Protein AF-A0A6G1KXW3-F1 (afdb_monomer)

pLDDT: mean 82.47, std 16.21, range [43.0, 98.62]

Solvent-accessible surface area (backbone atoms only — not comparable to full-atom values): 10193 Å² total; per-residue (Å²): 137,78,54,62,52,77,65,43,42,52,53,18,53,51,25,38,49,50,14,20,51,32,33,32,47,47,49,51,28,59,48,18,79,79,38,80,90,31,52,83,41,41,79,49,54,89,47,44,59,58,38,23,41,50,17,48,52,22,26,53,52,12,49,64,42,29,52,64,29,53,55,47,46,49,55,53,46,49,54,33,57,75,64,70,25,67,71,51,73,72,30,44,78,70,75,41,74,92,50,61,46,64,62,58,20,56,50,47,52,51,37,48,51,53,26,51,50,38,51,50,52,48,51,52,53,37,52,48,45,48,70,76,12,79,86,41,84,62,33,54,76,51,73,68,46,23,52,51,23,50,63,40,40,63,42,48,54,51,23,52,51,36,50,46,42,36,37,74,74,60,40,49,70,52,52,64,52,53,54,53,51,50,51,51,51,52,52,52,52,53,54,53,67,74,73,111

Nearest PDB structures (foldseek):
  7x8v-assembly5_E  TM=4.168E-01  e=7.105E-01  Oryza sativa Japonica Group

Radius of gyration: 21.89 Å; Cα contacts (8 Å, |Δi|>4): 208; chains: 1; bounding box: 51×33×80 Å

Foldseek 3Di:
DAQVLVVLLCLLLVLLLLLLVLLLLLVLCVCVVVDVVRVVSVVCVVVSLVSLLSSLVSLVRSLVSVVVNLVSLVVLLVVCVVVLHDDQVCDCPPADPPDHSNVLGVLLNVLSVLLSVLSVLSSVLSVVLNVVQVPPVSSRGDPVSSVSSNVSNVSSVSSVVSVCCNCPVRVRSVVVVVVVVVVVVVVVVVVVVVVD

Secondary structure (DSSP, 8-state):
---HHHHHTHHHHHHHHHHHHHHHHHHHHHHHTT-GGGGGGGGGGGGHHHHHHHHHHHHHHHHHHHHHHHHHHHHHHHHHHHTTSS-SHHHHTTT-TTS-HHHHHHHHHHHHHHHHHHHHHHHHHHHHHHHHHTTSGGGPPPHHHHHHHHHHHHHHHHHHHHHHIIIIIT-TTTHHHHHHHHHHHHHHHHHHHT--

InterPro domains:
  IPR019251 Domain of unknown function DUF2231, transmembrane [PF09990] (2-175)

Organism: NCBI:txid161662

Sequence (196 aa):
SHPVHPAIVHYPVAFLSTAYSLDALYGLTAASQTSSLHKPLARLTPFLPQVAQFAFASHVIGIISGVPAMTSGTAEFWELYKKGGINRVDKEAVTNPGKSGKEVVDRSITYGALHGVLNTVAFAVSSYAIYARYRIPGFVPGRASILLSGLTLPGVALSAALGGELVYGKGVGVQRMGYGLDEKKAGIEEAKGKAS

Mean predicted aligned error: 8.85 Å

Structure (mmCIF, N/CA/C/O backbone):
data_AF-A0A6G1KXW3-F1
#
_entry.id   AF-A0A6G1KXW3-F1
#
loop_
_atom_site.group_PDB
_atom_site.id
_atom_site.type_symbol
_atom_site.label_atom_id
_atom_site.label_alt_id
_atom_site.label_comp_id
_atom_site.label_asym_id
_atom_site.label_entity_id
_atom_site.label_seq_id
_atom_site.pdbx_PDB_ins_code
_atom_site.Cartn_x
_atom_site.Cartn_y
_atom_site.Cartn_z
_atom_site.occupancy
_atom_site.B_iso_or_equiv
_atom_site.auth_seq_id
_atom_site.auth_comp_id
_atom_site.auth_asym_id
_atom_site.auth_atom_id
_atom_site.pdbx_PDB_model_num
ATOM 1 N N . SER A 1 1 ? 3.990 17.202 -22.049 1.00 43.44 1 SER A N 1
ATOM 2 C CA . SER A 1 1 ? 3.024 16.347 -21.328 1.00 43.44 1 SER A CA 1
ATOM 3 C C . SER A 1 1 ? 3.749 15.752 -20.136 1.00 43.44 1 SER A C 1
ATOM 5 O O . SER A 1 1 ? 4.941 15.515 -20.258 1.00 43.44 1 SER A O 1
ATOM 7 N N . HIS A 1 2 ? 3.095 15.607 -18.982 1.00 43.00 2 HIS A N 1
ATOM 8 C CA . HIS A 1 2 ? 3.665 14.932 -17.807 1.00 43.00 2 HIS A CA 1
ATOM 9 C C . HIS A 1 2 ? 3.231 13.462 -17.811 1.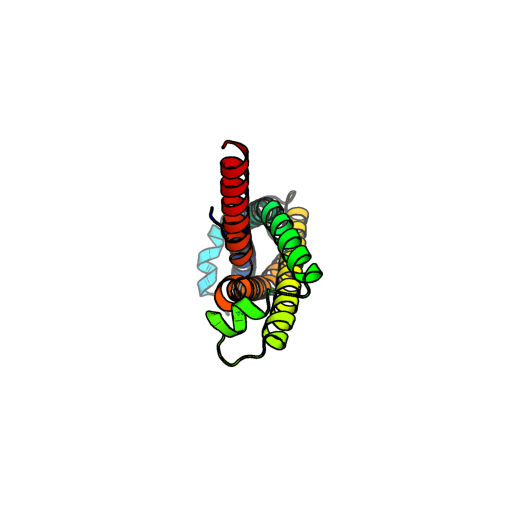00 43.00 2 HIS A C 1
ATOM 11 O O . HIS A 1 2 ? 2.144 13.169 -18.321 1.00 43.00 2 HIS A O 1
ATOM 17 N N . PRO A 1 3 ? 4.049 12.532 -17.291 1.00 50.31 3 PRO A N 1
ATOM 18 C CA . PRO A 1 3 ? 3.721 11.123 -17.357 1.00 50.31 3 PRO A CA 1
ATOM 19 C C . PRO A 1 3 ? 2.577 10.887 -16.372 1.00 50.31 3 PRO A C 1
ATOM 21 O O . PRO A 1 3 ? 2.664 11.225 -15.190 1.00 50.31 3 PRO A O 1
ATOM 24 N N . VAL A 1 4 ? 1.461 10.374 -16.886 1.00 57.75 4 VAL A N 1
ATOM 25 C CA . VAL A 1 4 ? 0.230 10.223 -16.100 1.00 57.75 4 VAL A CA 1
ATOM 26 C C . VAL A 1 4 ? 0.450 9.199 -14.988 1.00 57.75 4 VAL A C 1
ATOM 28 O O . VAL A 1 4 ? 0.008 9.420 -13.866 1.00 57.75 4 VAL A O 1
ATOM 31 N N . HIS A 1 5 ? 1.209 8.132 -15.264 1.00 61.41 5 HIS A N 1
ATOM 32 C CA . HIS A 1 5 ? 1.450 7.047 -14.318 1.00 61.41 5 HIS A CA 1
ATOM 33 C C . HIS A 1 5 ? 2.202 7.505 -13.044 1.00 61.41 5 HIS A C 1
ATOM 35 O O . HIS A 1 5 ? 1.634 7.355 -11.964 1.00 61.41 5 HIS A O 1
ATOM 41 N N . PRO A 1 6 ? 3.367 8.189 -13.097 1.00 59.56 6 PRO A N 1
ATOM 42 C CA . PRO A 1 6 ? 4.009 8.736 -11.898 1.00 59.56 6 PRO A CA 1
ATOM 43 C C . PRO A 1 6 ? 3.146 9.744 -11.130 1.00 59.56 6 PRO A C 1
ATOM 45 O O . PRO A 1 6 ? 3.245 9.819 -9.912 1.00 59.56 6 PRO A O 1
ATOM 48 N N . ALA A 1 7 ? 2.272 10.505 -11.792 1.00 61.94 7 ALA A N 1
ATOM 49 C CA . ALA A 1 7 ? 1.397 11.448 -11.096 1.00 61.94 7 ALA A CA 1
ATOM 50 C C . ALA A 1 7 ? 0.277 10.733 -10.314 1.00 61.94 7 ALA A C 1
ATOM 52 O O . ALA A 1 7 ? -0.008 11.099 -9.175 1.00 61.94 7 ALA A O 1
ATOM 53 N N . ILE A 1 8 ? -0.325 9.684 -10.886 1.00 69.94 8 ILE A N 1
ATOM 54 C CA . ILE A 1 8 ? -1.488 9.011 -10.285 1.00 69.94 8 ILE A CA 1
ATOM 55 C C . ILE A 1 8 ? -1.125 7.926 -9.262 1.00 69.94 8 ILE A C 1
ATOM 57 O O . ILE A 1 8 ? -1.977 7.573 -8.453 1.00 69.94 8 ILE A O 1
ATOM 61 N N . VAL A 1 9 ? 0.115 7.414 -9.248 1.00 75.50 9 VAL A N 1
ATOM 62 C CA . VAL A 1 9 ? 0.550 6.361 -8.299 1.00 75.50 9 VAL A CA 1
ATOM 63 C C . VAL A 1 9 ? 0.698 6.846 -6.856 1.00 75.50 9 VAL A C 1
ATOM 65 O O . VAL A 1 9 ? 0.652 6.034 -5.933 1.00 75.50 9 VAL A O 1
ATOM 68 N N . HIS A 1 10 ? 0.826 8.157 -6.634 1.00 84.94 10 HIS A N 1
ATOM 69 C CA . HIS A 1 10 ? 0.971 8.711 -5.287 1.00 84.94 10 HIS A CA 1
ATOM 70 C C . HIS A 1 10 ? -0.303 8.547 -4.457 1.00 84.94 10 HIS A C 1
ATOM 72 O O . HIS A 1 10 ? -0.210 8.278 -3.262 1.00 84.94 10 HIS A O 1
ATOM 78 N N . TYR A 1 11 ? -1.484 8.658 -5.077 1.00 88.62 11 TYR A N 1
ATOM 79 C CA . TYR A 1 11 ? -2.758 8.518 -4.367 1.00 88.62 11 TYR A CA 1
ATOM 80 C C . TYR A 1 11 ? -2.937 7.117 -3.759 1.00 88.62 11 TYR A C 1
ATOM 82 O O . TYR A 1 11 ? -3.083 7.043 -2.537 1.00 88.62 11 TYR A O 1
ATOM 90 N N . PRO A 1 12 ? -2.851 6.005 -4.523 1.00 92.69 12 PRO A N 1
ATOM 91 C CA . PRO A 1 12 ? -2.954 4.672 -3.944 1.00 92.69 12 PRO A CA 1
ATOM 92 C C . PRO A 1 12 ? -1.904 4.439 -2.863 1.00 92.69 12 PRO A C 1
ATOM 94 O O . PRO A 1 12 ? -2.249 3.984 -1.780 1.00 92.69 12 PRO A O 1
ATOM 97 N N . VAL A 1 13 ? -0.636 4.788 -3.112 1.00 93.56 13 VAL A N 1
ATOM 98 C CA . VAL A 1 13 ? 0.439 4.566 -2.133 1.00 93.56 13 VAL A CA 1
ATOM 99 C C . VAL A 1 13 ? 0.173 5.337 -0.842 1.00 93.56 13 VAL A C 1
ATOM 101 O O . VAL A 1 13 ? 0.293 4.753 0.233 1.00 93.56 13 VAL A O 1
ATOM 104 N N . ALA A 1 14 ? -0.229 6.607 -0.924 1.00 95.12 14 ALA A N 1
ATOM 105 C CA . ALA A 1 14 ? -0.539 7.417 0.248 1.00 95.12 14 ALA A CA 1
ATOM 106 C C . ALA A 1 14 ? -1.710 6.820 1.037 1.00 95.12 14 ALA A C 1
ATOM 108 O O . ALA A 1 14 ? -1.561 6.506 2.216 1.00 95.12 14 ALA A O 1
ATOM 109 N N . PHE A 1 15 ? -2.849 6.586 0.381 1.00 97.62 15 PHE A N 1
ATOM 110 C CA . PHE A 1 15 ? -4.044 6.082 1.054 1.00 97.62 15 PHE A CA 1
ATOM 111 C C . PHE A 1 15 ? -3.860 4.667 1.606 1.00 97.62 15 PHE A C 1
ATOM 113 O O . PHE A 1 15 ? -4.260 4.406 2.737 1.00 97.62 15 PHE A O 1
ATOM 120 N N . LEU A 1 16 ? -3.208 3.765 0.871 1.00 97.56 16 LEU A N 1
ATOM 121 C CA . LEU A 1 16 ? -2.936 2.411 1.353 1.00 97.56 16 LEU A CA 1
ATOM 122 C C . LEU A 1 16 ? -1.938 2.414 2.516 1.00 97.56 16 LEU A C 1
ATOM 124 O O . LEU A 1 16 ? -2.179 1.745 3.518 1.00 97.56 16 LEU A O 1
ATOM 128 N N . SER A 1 17 ? -0.873 3.219 2.447 1.00 97.69 17 SER A N 1
ATOM 129 C CA . SER A 1 17 ? 0.075 3.363 3.563 1.00 97.69 17 SER A CA 1
ATOM 130 C C . SER A 1 17 ? -0.609 3.911 4.814 1.00 97.69 17 SER A C 1
ATOM 132 O O . SER A 1 17 ? -0.396 3.389 5.910 1.00 97.69 17 SER A O 1
ATOM 134 N N . THR A 1 18 ? -1.467 4.927 4.662 1.00 98.19 18 THR A N 1
ATOM 135 C CA . THR A 1 18 ? -2.281 5.460 5.759 1.00 98.19 18 THR A CA 1
ATOM 136 C C . THR A 1 18 ? -3.196 4.384 6.331 1.00 98.19 18 THR A C 1
ATOM 138 O O . THR A 1 18 ? -3.209 4.193 7.544 1.00 98.19 18 THR A O 1
ATOM 141 N N . ALA A 1 19 ? -3.907 3.639 5.483 1.00 98.44 19 ALA A N 1
ATOM 142 C CA . ALA A 1 19 ? -4.824 2.592 5.921 1.00 98.44 19 ALA A CA 1
ATOM 143 C C . ALA A 1 19 ? -4.113 1.521 6.763 1.00 98.44 19 ALA A C 1
ATOM 145 O O . ALA A 1 19 ? -4.518 1.246 7.894 1.00 98.44 19 ALA A O 1
ATOM 146 N N . TYR A 1 20 ? -2.997 0.985 6.259 1.00 98.44 20 TYR A N 1
ATOM 147 C CA . TYR A 1 20 ? -2.225 -0.034 6.969 1.00 98.44 20 TYR A CA 1
ATOM 148 C C . TYR A 1 20 ? -1.596 0.487 8.262 1.00 98.44 20 TYR A C 1
ATOM 150 O O . TYR A 1 20 ? -1.572 -0.228 9.265 1.00 98.44 20 TYR A O 1
ATOM 158 N N . SER A 1 21 ? -1.125 1.737 8.265 1.00 98.00 21 SER A N 1
ATOM 159 C CA . SER A 1 21 ? -0.571 2.369 9.466 1.00 98.00 21 SER A CA 1
ATOM 160 C C . SER A 1 21 ? -1.636 2.547 10.545 1.00 98.00 21 SER A C 1
ATOM 162 O O . SER A 1 21 ? -1.376 2.272 11.713 1.00 98.00 21 SER A O 1
ATOM 164 N N . LEU A 1 22 ? -2.846 2.970 10.167 1.00 98.12 22 LEU A N 1
ATOM 165 C CA . LEU A 1 22 ? -3.956 3.149 11.101 1.00 98.12 22 LEU A CA 1
ATOM 166 C C . LEU A 1 22 ? -4.475 1.813 11.642 1.00 98.12 22 LEU A C 1
ATOM 168 O O . LEU A 1 22 ? -4.784 1.725 12.826 1.00 98.12 22 LEU A O 1
ATOM 172 N N . ASP A 1 23 ? -4.505 0.756 10.831 1.00 98.00 23 ASP A N 1
ATOM 173 C CA . ASP A 1 23 ? -4.824 -0.597 11.299 1.00 98.00 23 ASP A CA 1
ATOM 174 C C . ASP A 1 23 ? -3.795 -1.142 12.293 1.00 98.00 23 ASP A C 1
ATOM 176 O O . ASP A 1 23 ? -4.158 -1.712 13.326 1.00 98.00 23 ASP A O 1
ATOM 180 N N . ALA A 1 24 ? -2.506 -0.961 11.994 1.00 96.00 24 ALA A N 1
ATOM 181 C CA . ALA A 1 24 ? -1.433 -1.344 12.901 1.00 96.00 24 ALA A CA 1
ATOM 182 C C . ALA A 1 24 ? -1.520 -0.544 14.210 1.00 96.00 24 ALA A C 1
ATOM 184 O O . ALA A 1 24 ? -1.443 -1.125 15.294 1.00 96.00 24 ALA A O 1
ATOM 185 N N . LEU A 1 25 ? -1.763 0.769 14.121 1.00 95.25 25 LEU A N 1
ATOM 186 C CA . LEU A 1 25 ? -1.982 1.636 15.277 1.00 95.25 25 LEU A CA 1
ATOM 187 C C . LEU A 1 25 ? -3.190 1.180 16.100 1.00 95.25 25 LEU A C 1
ATOM 189 O O . LEU A 1 25 ? -3.078 1.067 17.318 1.00 95.25 25 LEU A O 1
ATOM 193 N N . TYR A 1 26 ? -4.311 0.854 15.450 1.00 96.00 26 TYR A N 1
ATOM 194 C CA . TYR A 1 26 ? -5.496 0.316 16.114 1.00 96.00 26 TYR A CA 1
ATOM 195 C C . TYR A 1 26 ? -5.145 -0.946 16.905 1.00 96.00 26 TYR A C 1
ATOM 197 O O . TYR A 1 26 ? -5.468 -1.044 18.087 1.00 96.00 26 TYR A O 1
ATOM 205 N N . GLY A 1 27 ? -4.449 -1.900 16.278 1.00 94.00 27 GLY A N 1
ATOM 206 C CA . GLY A 1 27 ? -4.038 -3.145 16.925 1.00 94.00 27 GLY A CA 1
ATOM 207 C C . GLY A 1 27 ? -3.114 -2.930 18.123 1.00 94.00 27 GLY A C 1
ATOM 208 O O . GLY A 1 27 ? -3.341 -3.514 19.183 1.00 94.00 27 GLY A O 1
ATOM 209 N N . LEU A 1 28 ? -2.111 -2.060 17.986 1.00 91.88 28 LEU A N 1
ATOM 210 C CA . LEU A 1 28 ? -1.169 -1.731 19.059 1.00 91.88 28 LEU A CA 1
ATOM 211 C C . LEU A 1 28 ? -1.855 -1.008 20.229 1.00 91.88 28 LEU A C 1
ATOM 213 O O . LEU A 1 28 ? -1.623 -1.346 21.391 1.00 91.88 28 LEU A O 1
ATOM 217 N N . THR A 1 29 ? -2.736 -0.047 19.943 1.00 91.44 29 THR A N 1
ATOM 218 C CA . THR A 1 29 ? -3.514 0.660 20.967 1.00 91.44 29 THR A CA 1
ATOM 219 C C . THR A 1 29 ? -4.521 -0.271 21.643 1.00 91.44 29 THR A C 1
ATOM 221 O O . THR A 1 29 ? -4.632 -0.244 22.867 1.00 91.44 29 THR A O 1
ATOM 224 N N . ALA A 1 30 ? -5.203 -1.149 20.907 1.00 88.12 30 ALA A N 1
ATOM 225 C CA . ALA A 1 30 ? -6.099 -2.141 21.501 1.00 88.12 30 ALA A CA 1
ATOM 226 C C . ALA A 1 30 ? -5.334 -3.120 22.411 1.00 88.12 30 ALA A C 1
ATOM 228 O O . ALA A 1 30 ? -5.764 -3.392 23.530 1.00 88.12 30 ALA A O 1
ATOM 229 N N . ALA A 1 31 ? -4.152 -3.583 21.990 1.00 84.88 31 ALA A N 1
ATOM 230 C CA . ALA A 1 31 ? -3.295 -4.439 22.809 1.00 84.88 31 ALA A CA 1
ATOM 231 C C . ALA A 1 31 ? -2.780 -3.728 24.075 1.00 84.88 31 ALA A C 1
ATOM 233 O O . ALA A 1 31 ? -2.615 -4.374 25.113 1.00 84.88 31 ALA A O 1
ATOM 234 N N . SER A 1 32 ? -2.591 -2.402 24.033 1.00 79.69 32 SER A N 1
ATOM 235 C CA . SER A 1 32 ? -2.148 -1.601 25.188 1.00 79.69 32 SER A CA 1
ATOM 236 C C . SER A 1 32 ? -3.090 -1.635 26.390 1.00 79.69 32 SER A C 1
ATOM 238 O O . SER A 1 32 ? -2.656 -1.398 27.515 1.00 79.69 32 SER A O 1
ATOM 240 N N . GLN A 1 33 ? -4.360 -1.982 26.176 1.00 71.56 33 GLN A N 1
ATOM 241 C CA . GLN A 1 33 ? -5.330 -2.170 27.258 1.00 71.56 33 GLN A CA 1
ATOM 242 C C . GLN A 1 33 ? -5.064 -3.452 28.059 1.00 71.56 33 GLN A C 1
ATOM 244 O O . GLN A 1 33 ? -5.540 -3.592 29.180 1.00 71.56 33 GLN A O 1
ATOM 249 N N . THR A 1 34 ? -4.287 -4.376 27.488 1.00 72.94 34 THR A N 1
ATOM 250 C CA . THR A 1 34 ? -3.977 -5.687 28.071 1.00 72.94 34 THR 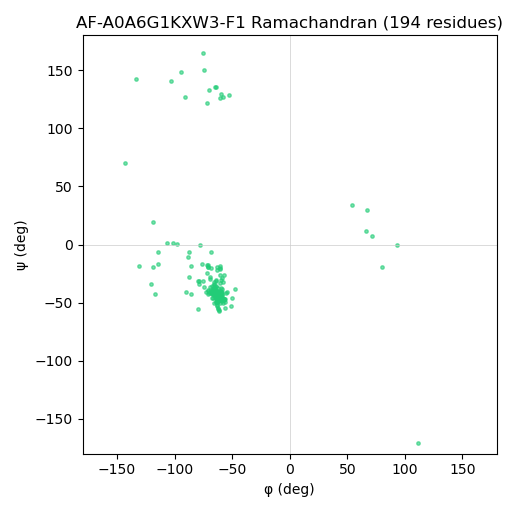A CA 1
ATOM 251 C C . THR A 1 34 ? -2.501 -5.867 28.431 1.00 72.94 34 THR A C 1
ATOM 253 O O . THR A 1 34 ? -2.184 -6.754 29.219 1.00 72.94 34 THR A O 1
ATOM 256 N N . SER A 1 35 ? -1.585 -5.039 27.904 1.00 71.06 35 SER A N 1
ATOM 257 C CA . SER A 1 35 ? -0.142 -5.160 28.157 1.00 71.06 35 SER A CA 1
ATOM 258 C C . SER A 1 35 ? 0.524 -3.823 28.512 1.00 71.06 35 SER A C 1
ATOM 260 O O . SER A 1 35 ? 0.220 -2.766 27.958 1.00 71.06 35 SER A O 1
ATOM 262 N N . SER A 1 36 ? 1.489 -3.863 29.438 1.00 66.75 36 SER A N 1
ATOM 263 C CA . SER A 1 36 ? 2.234 -2.683 29.906 1.00 66.75 36 SER A CA 1
ATOM 264 C C . SER A 1 36 ? 3.221 -2.115 28.876 1.00 66.75 36 SER A C 1
ATOM 266 O O . SER A 1 36 ? 3.620 -0.956 28.998 1.00 66.75 36 SER A O 1
ATOM 268 N N . LEU A 1 37 ? 3.576 -2.901 27.854 1.00 66.94 37 LEU A N 1
ATOM 269 C CA . LEU A 1 37 ? 4.522 -2.555 26.785 1.00 66.94 37 LEU A CA 1
ATOM 270 C C . LEU A 1 37 ? 4.066 -1.373 25.919 1.00 66.94 37 LEU A C 1
ATOM 272 O O . LEU A 1 37 ? 4.895 -0.701 25.313 1.00 66.94 37 LEU A O 1
ATOM 276 N N . HIS A 1 38 ? 2.765 -1.082 25.883 1.00 69.50 38 HIS A N 1
ATOM 277 C CA . HIS A 1 38 ? 2.194 -0.065 24.997 1.00 69.50 38 HIS A CA 1
ATOM 278 C C . HIS A 1 38 ? 1.496 1.078 25.752 1.00 69.50 38 HIS A C 1
ATOM 280 O O . HIS A 1 38 ? 0.713 1.817 25.161 1.00 69.50 38 HIS A O 1
ATOM 286 N N . LYS A 1 39 ? 1.795 1.278 27.045 1.00 73.50 39 LYS A N 1
ATOM 287 C CA . LYS A 1 39 ? 1.179 2.320 27.898 1.00 73.50 39 LYS A CA 1
ATOM 288 C C . LYS A 1 39 ? 1.110 3.731 27.284 1.00 73.50 39 LYS A C 1
ATOM 290 O O . LYS A 1 39 ? 0.085 4.383 27.485 1.00 73.50 39 LYS A O 1
ATOM 295 N N . PRO A 1 40 ? 2.111 4.231 26.528 1.00 81.25 40 PRO A N 1
ATOM 296 C CA . PRO A 1 40 ? 1.989 5.534 25.869 1.00 81.25 40 PRO A CA 1
ATOM 297 C C . PRO A 1 40 ? 0.824 5.604 24.869 1.00 81.25 40 PRO A C 1
ATOM 299 O O . PRO A 1 40 ? 0.176 6.643 24.754 1.00 81.25 40 PRO A O 1
ATOM 302 N N . LEU A 1 41 ? 0.518 4.490 24.196 1.00 84.31 41 LEU A N 1
ATOM 303 C CA . LEU A 1 41 ? -0.560 4.387 23.210 1.00 84.31 41 LEU A CA 1
ATOM 304 C C . LEU A 1 41 ? -1.948 4.302 23.849 1.00 84.31 41 LEU A C 1
ATOM 306 O O . LEU A 1 41 ? -2.930 4.591 23.170 1.00 84.31 41 LEU A O 1
ATOM 310 N N . ALA A 1 42 ? -2.053 3.989 25.145 1.00 82.69 42 ALA A N 1
ATOM 311 C CA . ALA A 1 42 ? -3.337 3.913 25.845 1.00 82.69 42 ALA A CA 1
ATOM 312 C C . ALA A 1 42 ? -4.113 5.242 25.797 1.00 82.69 42 ALA A C 1
ATOM 314 O O . ALA A 1 42 ? -5.344 5.235 25.757 1.00 82.69 42 ALA A O 1
ATOM 315 N N . ARG A 1 43 ? -3.401 6.378 25.704 1.00 87.25 43 ARG A N 1
ATOM 316 C CA . ARG A 1 43 ? -3.983 7.722 25.519 1.00 87.25 43 ARG A CA 1
ATOM 317 C C . ARG A 1 43 ? -4.786 7.861 24.223 1.00 87.25 43 ARG A C 1
ATOM 319 O O . ARG A 1 43 ? -5.620 8.752 24.126 1.00 87.25 43 ARG A O 1
ATOM 326 N N . LEU A 1 44 ? -4.546 6.988 23.245 1.00 89.56 44 LEU A N 1
ATOM 327 C CA . LEU A 1 44 ? -5.243 6.985 21.961 1.00 89.56 44 LEU A CA 1
ATOM 328 C C . LEU A 1 44 ? -6.539 6.163 21.981 1.00 89.56 44 LEU A C 1
ATOM 330 O O . LEU A 1 44 ? -7.295 6.213 21.017 1.00 89.56 44 LEU A O 1
ATOM 334 N N . THR A 1 45 ? -6.827 5.442 23.073 1.00 91.19 45 THR A N 1
ATOM 335 C CA . THR A 1 45 ? -8.032 4.604 23.214 1.00 91.19 45 THR A CA 1
ATOM 336 C C . THR A 1 45 ? -9.334 5.331 22.853 1.00 91.19 45 THR A C 1
ATOM 338 O O . THR A 1 45 ? -10.115 4.761 22.090 1.00 91.19 45 THR A O 1
ATOM 341 N N . PRO A 1 46 ? -9.585 6.578 23.311 1.00 93.44 46 PRO A N 1
ATOM 342 C CA . PRO A 1 46 ? -10.821 7.289 22.975 1.00 93.44 46 PRO A CA 1
ATOM 343 C C . PRO A 1 46 ? -10.987 7.570 21.475 1.00 93.44 46 PRO A C 1
ATOM 345 O O . PRO A 1 46 ? -12.102 7.809 21.024 1.00 93.44 46 PRO A O 1
ATOM 348 N N . PHE A 1 47 ? -9.891 7.530 20.711 1.00 95.50 47 PHE A N 1
ATOM 349 C CA . PHE A 1 47 ? -9.864 7.819 19.279 1.00 95.50 47 PHE A CA 1
ATOM 350 C C . PHE A 1 47 ? -9.904 6.559 18.401 1.00 95.50 47 PHE A C 1
ATOM 352 O O . PHE A 1 47 ? -9.887 6.668 17.175 1.00 95.50 47 PHE A O 1
ATOM 359 N N . LEU A 1 48 ? -9.959 5.355 18.992 1.00 94.69 48 LEU A N 1
ATOM 360 C CA . LEU A 1 48 ? -10.021 4.094 18.241 1.00 94.69 48 LEU A CA 1
ATOM 361 C C . LEU A 1 48 ? -11.170 4.036 17.217 1.00 94.69 48 LEU A C 1
ATOM 363 O O . LEU A 1 48 ? -10.916 3.567 16.105 1.00 94.69 48 LEU A O 1
ATOM 367 N N . PRO A 1 49 ? -12.396 4.522 17.512 1.00 96.06 49 PRO A N 1
ATOM 368 C CA . PRO A 1 49 ? -13.465 4.551 16.516 1.00 96.06 49 PRO A CA 1
ATOM 369 C C . PRO A 1 49 ? -13.099 5.383 15.280 1.00 96.06 49 PRO A C 1
ATOM 371 O O . PRO A 1 49 ? -13.302 4.935 14.154 1.00 96.06 49 PRO A O 1
ATOM 374 N N . GLN A 1 50 ? -12.506 6.563 15.473 1.00 97.56 50 GLN A N 1
ATOM 375 C CA . GLN A 1 50 ? -12.086 7.440 14.381 1.00 97.56 50 GLN A CA 1
ATOM 376 C C . GLN A 1 50 ? -10.924 6.818 13.605 1.00 97.56 50 GLN A C 1
ATOM 378 O O . GLN A 1 50 ? -10.938 6.835 12.379 1.00 97.56 50 GLN A O 1
ATOM 383 N N . VAL A 1 5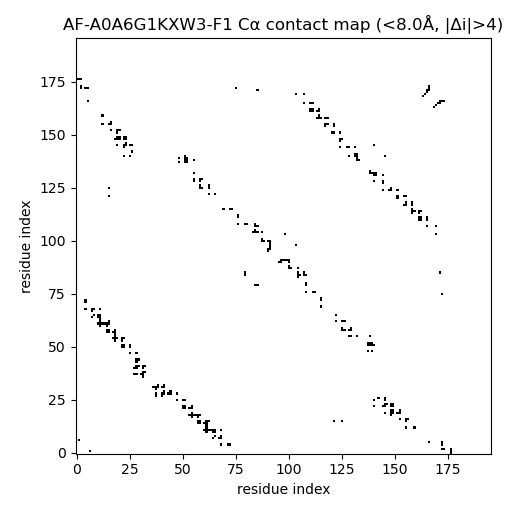1 ? -9.951 6.213 14.295 1.00 97.44 51 VAL A N 1
ATOM 384 C CA . VAL A 1 51 ? -8.841 5.485 13.658 1.00 97.44 51 VAL A CA 1
ATOM 385 C C . VAL A 1 51 ? -9.373 4.377 12.746 1.00 97.44 51 VAL A C 1
ATOM 387 O O . VAL A 1 51 ? -8.947 4.293 11.597 1.00 97.44 51 VAL A O 1
ATOM 390 N N . ALA A 1 52 ? -10.334 3.570 13.212 1.00 98.12 52 ALA A N 1
ATOM 391 C CA . ALA A 1 52 ? -10.938 2.502 12.412 1.00 98.12 52 ALA A CA 1
ATOM 392 C C . ALA A 1 52 ? -11.701 3.040 11.189 1.00 98.12 52 ALA A C 1
ATOM 394 O O . ALA A 1 52 ? -11.532 2.534 10.078 1.00 98.12 52 ALA A O 1
ATOM 395 N N . GLN A 1 53 ? -12.498 4.095 11.372 1.00 98.25 53 GLN A N 1
ATOM 396 C CA . GLN A 1 53 ? -13.248 4.736 10.290 1.00 98.25 53 GLN A CA 1
ATOM 397 C C . GLN A 1 53 ? -12.322 5.349 9.232 1.00 98.25 53 GLN A C 1
ATOM 399 O O . GLN A 1 53 ? -12.526 5.125 8.037 1.00 98.25 53 GLN A O 1
ATOM 404 N N . PHE A 1 54 ? -11.282 6.076 9.653 1.00 98.06 54 PHE A N 1
ATOM 405 C CA . PHE A 1 54 ? -10.290 6.640 8.739 1.00 98.06 54 PHE A CA 1
ATOM 406 C C . PHE A 1 54 ? -9.498 5.546 8.023 1.00 98.06 54 PHE A C 1
ATOM 408 O O . PHE A 1 54 ? -9.332 5.640 6.811 1.00 98.06 54 PHE A O 1
ATOM 415 N N . ALA A 1 55 ? -9.087 4.478 8.715 1.00 98.38 55 ALA A N 1
ATOM 416 C CA . ALA A 1 55 ? -8.417 3.340 8.085 1.00 98.38 55 ALA A CA 1
ATOM 417 C C . ALA A 1 55 ? -9.284 2.722 6.979 1.00 98.38 55 ALA A C 1
ATOM 419 O O . ALA A 1 55 ? -8.815 2.499 5.863 1.00 98.38 55 ALA A O 1
ATOM 420 N N . P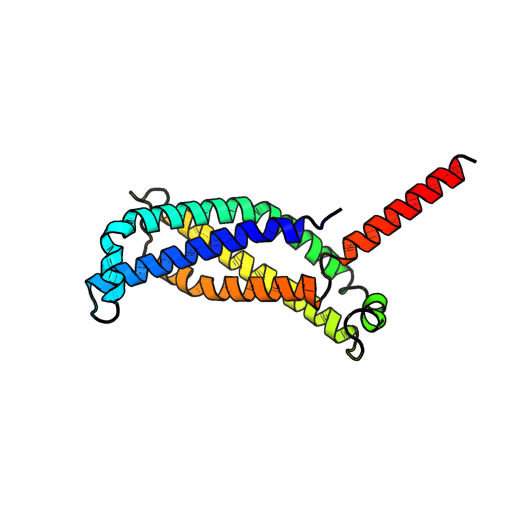HE A 1 56 ? -10.569 2.492 7.265 1.00 98.62 56 PHE A N 1
ATOM 421 C CA . PHE A 1 56 ? -11.518 1.952 6.295 1.00 98.62 56 PHE A CA 1
ATOM 422 C C . PHE A 1 56 ? -11.695 2.878 5.084 1.00 98.62 56 PHE A C 1
ATOM 424 O O . PHE A 1 56 ? -11.571 2.424 3.946 1.00 98.62 56 PHE A O 1
ATOM 431 N N . ALA A 1 57 ? -11.921 4.176 5.310 1.00 98.44 57 ALA A N 1
ATOM 432 C CA . ALA A 1 57 ? -12.037 5.154 4.230 1.00 98.44 57 ALA A CA 1
ATOM 433 C C . ALA A 1 57 ? -10.763 5.201 3.370 1.00 98.44 57 ALA A C 1
ATOM 435 O O . ALA A 1 57 ? -10.841 5.199 2.142 1.00 98.44 57 ALA A O 1
ATOM 436 N N . SER A 1 58 ? -9.587 5.163 3.998 1.00 98.50 58 SER A N 1
ATOM 437 C CA . SER A 1 58 ? -8.301 5.113 3.306 1.00 98.50 58 SER A CA 1
ATOM 438 C C . SER A 1 58 ? -8.126 3.835 2.480 1.00 98.50 58 SER A C 1
ATOM 440 O O . SER A 1 58 ? -7.665 3.929 1.345 1.00 98.50 58 SER A O 1
ATOM 442 N N . HIS A 1 59 ? -8.551 2.659 2.960 1.00 98.50 59 HIS A N 1
ATOM 443 C CA . HIS A 1 59 ? -8.559 1.451 2.123 1.00 98.50 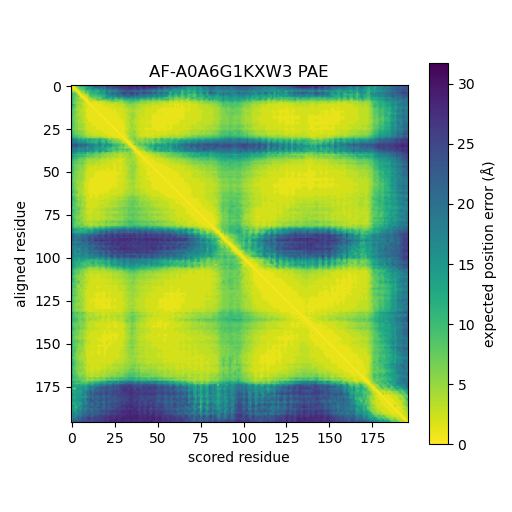59 HIS A CA 1
ATOM 444 C C . HIS A 1 59 ? -9.433 1.637 0.881 1.00 98.50 59 HIS A C 1
ATOM 446 O O . HIS A 1 59 ? -8.993 1.335 -0.226 1.00 98.50 59 HIS A O 1
ATOM 452 N N . VAL A 1 60 ? -10.653 2.156 1.048 1.00 98.31 60 VAL A N 1
ATOM 453 C CA . VAL A 1 60 ? -11.596 2.358 -0.062 1.00 98.31 60 VAL A CA 1
ATOM 454 C C . VAL A 1 60 ? -11.021 3.319 -1.102 1.00 98.31 60 VAL A C 1
ATOM 456 O O . VAL A 1 60 ? -10.975 2.988 -2.287 1.00 98.31 60 VAL A O 1
ATOM 459 N N . ILE A 1 61 ? -10.525 4.482 -0.675 1.00 97.62 61 ILE A N 1
ATOM 460 C CA . ILE A 1 61 ? -9.955 5.479 -1.590 1.00 97.62 61 ILE A CA 1
ATOM 461 C C . ILE A 1 61 ? -8.670 4.944 -2.238 1.00 97.62 61 ILE A C 1
ATOM 463 O O . ILE A 1 61 ? -8.447 5.157 -3.431 1.00 97.62 61 ILE A O 1
ATOM 467 N N . GLY A 1 62 ? -7.846 4.206 -1.492 1.00 97.38 62 GLY A N 1
ATOM 468 C CA . GLY A 1 62 ? -6.645 3.557 -2.014 1.00 97.38 62 GLY A CA 1
ATOM 469 C C . GLY A 1 62 ? -6.952 2.531 -3.106 1.00 97.38 62 GLY A C 1
ATOM 470 O O . GLY A 1 62 ? -6.282 2.519 -4.132 1.00 97.38 62 GLY A O 1
ATOM 471 N N . ILE A 1 63 ? -8.009 1.730 -2.944 1.00 97.25 63 ILE A N 1
ATOM 472 C CA . ILE A 1 63 ? -8.482 0.794 -3.974 1.00 97.25 63 ILE A CA 1
ATOM 473 C C . ILE A 1 63 ? -9.015 1.542 -5.198 1.00 97.25 63 ILE A C 1
ATOM 475 O O . ILE A 1 63 ? -8.587 1.257 -6.316 1.00 97.25 63 ILE A O 1
ATOM 479 N N . ILE A 1 64 ? -9.900 2.525 -5.002 1.00 96.25 64 ILE A N 1
ATOM 480 C CA . ILE A 1 64 ? -10.506 3.291 -6.103 1.00 96.25 64 ILE A CA 1
ATOM 481 C C . ILE A 1 64 ? -9.429 4.007 -6.926 1.00 96.25 64 ILE A C 1
ATOM 483 O O . ILE A 1 64 ? -9.421 3.911 -8.152 1.00 96.25 64 ILE A O 1
ATOM 487 N N . SER A 1 65 ? -8.491 4.685 -6.262 1.00 94.12 65 SER A N 1
ATOM 488 C CA . SER A 1 65 ? -7.364 5.350 -6.930 1.00 94.12 65 SER A CA 1
ATOM 489 C C . SER A 1 65 ? -6.330 4.361 -7.485 1.00 94.12 65 SER A C 1
ATOM 491 O O . SER A 1 65 ? -5.647 4.670 -8.460 1.00 94.12 65 SER A O 1
ATOM 493 N N . GLY A 1 66 ? -6.247 3.153 -6.918 1.00 93.69 66 GLY A N 1
ATOM 494 C CA . GLY A 1 66 ? -5.384 2.058 -7.359 1.00 93.69 66 GLY A CA 1
ATOM 495 C C . GLY A 1 66 ? -5.720 1.525 -8.747 1.00 93.69 66 GLY A C 1
ATOM 496 O O . GLY A 1 66 ? -4.809 1.219 -9.510 1.00 93.69 66 GLY A O 1
ATOM 497 N N . VAL A 1 67 ? -7.000 1.463 -9.119 1.00 92.31 67 VAL A N 1
ATOM 498 C CA . VAL A 1 67 ? -7.440 0.922 -10.420 1.00 92.31 67 VAL A CA 1
ATOM 499 C C . VAL A 1 67 ? -6.788 1.635 -11.624 1.00 92.31 67 VAL A C 1
ATOM 501 O O . VAL A 1 67 ? -6.150 0.960 -12.443 1.00 92.31 67 VAL A O 1
ATOM 504 N N . PRO A 1 68 ? -6.867 2.975 -11.772 1.00 90.06 68 PRO A N 1
ATOM 505 C CA . PRO A 1 68 ? -6.203 3.663 -12.882 1.00 90.06 68 PRO A CA 1
ATOM 506 C C . PRO A 1 68 ? -4.665 3.576 -12.809 1.00 90.06 68 PRO A C 1
ATOM 508 O O . PRO A 1 68 ? -3.992 3.496 -13.841 1.00 90.06 68 PRO A O 1
ATOM 511 N N . ALA A 1 69 ? -4.084 3.533 -11.606 1.00 89.44 69 ALA A N 1
ATOM 512 C CA . ALA A 1 69 ? -2.641 3.367 -11.432 1.00 89.44 69 ALA A CA 1
ATOM 513 C C . ALA A 1 69 ? -2.158 1.977 -11.890 1.00 89.44 69 ALA A C 1
ATOM 515 O O . ALA A 1 69 ? -1.194 1.875 -12.644 1.00 89.44 69 ALA A O 1
ATOM 516 N N . MET A 1 70 ? -2.855 0.906 -11.504 1.00 89.44 70 MET A N 1
ATOM 517 C CA . MET A 1 70 ? -2.503 -0.467 -11.879 1.00 89.44 70 MET A CA 1
ATOM 518 C C . MET A 1 70 ? -2.663 -0.714 -13.379 1.00 89.44 70 MET A C 1
ATOM 520 O O . MET A 1 70 ? -1.804 -1.349 -13.989 1.00 89.44 70 MET A O 1
ATOM 524 N N . THR A 1 71 ? -3.732 -0.198 -13.989 1.00 89.12 71 THR A N 1
ATOM 525 C CA . THR A 1 71 ? -3.972 -0.348 -15.436 1.00 89.12 71 THR A CA 1
ATOM 526 C C . THR A 1 71 ? -2.888 0.338 -16.264 1.00 89.12 71 THR A C 1
ATOM 528 O O . THR A 1 71 ? -2.286 -0.295 -17.133 1.00 89.12 71 THR A O 1
ATOM 531 N N . SER A 1 72 ? -2.573 1.599 -15.957 1.00 86.75 72 SER A N 1
ATOM 532 C CA . SER A 1 72 ? -1.486 2.326 -16.627 1.00 86.75 72 SER A CA 1
ATOM 533 C C . SER A 1 72 ? -0.113 1.685 -16.391 1.00 86.75 72 SER A C 1
ATOM 535 O O . SER A 1 72 ? 0.638 1.505 -17.348 1.00 86.75 72 SER A O 1
ATOM 537 N N . GLY A 1 73 ? 0.189 1.260 -15.160 1.00 86.12 73 GLY A N 1
ATOM 538 C CA . GLY A 1 73 ? 1.464 0.619 -14.826 1.00 86.12 73 GLY A CA 1
ATOM 539 C C . GLY A 1 73 ? 1.650 -0.733 -15.505 1.00 86.12 73 GLY A C 1
ATOM 540 O O . GLY A 1 73 ? 2.731 -1.033 -16.003 1.00 86.12 73 GLY A O 1
ATOM 541 N N . THR A 1 74 ? 0.582 -1.529 -15.607 1.00 87.94 74 THR A N 1
ATOM 542 C CA . THR A 1 74 ? 0.611 -2.807 -16.333 1.00 87.94 74 THR A CA 1
ATOM 543 C C . THR A 1 74 ? 0.878 -2.586 -17.819 1.00 87.94 74 THR A C 1
ATOM 545 O O . THR A 1 74 ? 1.686 -3.303 -18.404 1.00 87.94 74 THR A O 1
ATOM 548 N N . ALA A 1 75 ? 0.258 -1.572 -18.433 1.00 87.44 75 ALA A N 1
ATOM 549 C CA . ALA A 1 75 ? 0.511 -1.232 -19.832 1.00 87.44 75 ALA A CA 1
ATOM 550 C C . ALA A 1 75 ? 1.965 -0.779 -20.064 1.00 87.44 75 ALA A C 1
ATOM 552 O O . ALA A 1 75 ? 2.595 -1.195 -21.036 1.00 87.44 75 ALA A O 1
ATOM 553 N N . GLU A 1 76 ? 2.522 0.039 -19.166 1.00 83.38 76 GLU A N 1
ATOM 554 C CA . GLU A 1 76 ? 3.927 0.461 -19.237 1.00 83.38 76 GLU A CA 1
ATOM 555 C C . GLU A 1 76 ? 4.896 -0.709 -19.040 1.00 83.38 76 GLU A C 1
ATOM 557 O O . GLU A 1 76 ? 5.866 -0.841 -19.789 1.00 83.38 76 GLU A O 1
ATOM 562 N N . PHE A 1 77 ? 4.610 -1.593 -18.083 1.00 86.06 77 PHE A N 1
ATOM 563 C CA . PHE A 1 77 ? 5.400 -2.796 -17.852 1.00 86.06 77 PHE A CA 1
ATOM 564 C C . PHE A 1 77 ? 5.341 -3.761 -19.041 1.00 86.06 77 PHE A C 1
ATOM 566 O O . PHE A 1 77 ? 6.367 -4.314 -19.428 1.00 86.06 77 PHE A O 1
ATOM 573 N N . TRP A 1 78 ? 4.172 -3.936 -19.660 1.00 85.38 78 TRP A N 1
ATOM 574 C CA . TRP A 1 78 ? 4.006 -4.795 -20.833 1.00 85.38 78 TRP A CA 1
ATOM 575 C C . TRP A 1 78 ? 4.838 -4.315 -22.025 1.00 85.38 78 TRP A C 1
ATOM 577 O O . TRP A 1 78 ? 5.508 -5.112 -22.681 1.00 85.38 78 TRP A O 1
ATOM 587 N N . GLU A 1 79 ? 4.856 -3.006 -22.277 1.00 82.75 79 GLU A N 1
ATOM 588 C CA . GLU A 1 79 ? 5.694 -2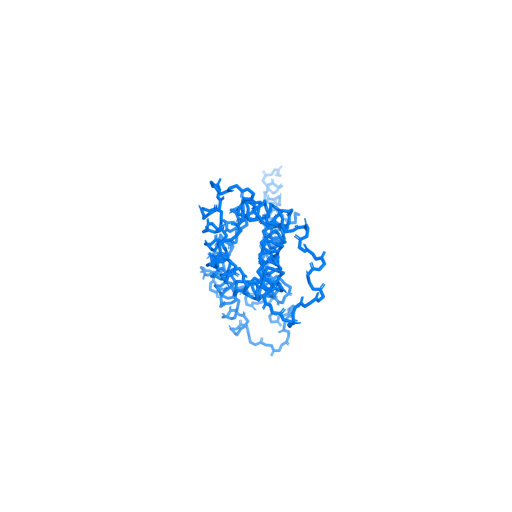.422 -23.326 1.00 82.75 79 GLU A CA 1
ATOM 589 C C . GLU A 1 79 ? 7.188 -2.547 -23.012 1.00 82.75 79 GLU A C 1
ATOM 591 O O . GLU A 1 79 ? 7.976 -2.872 -23.902 1.00 82.75 79 GLU A O 1
ATOM 596 N N . LEU A 1 80 ? 7.579 -2.357 -21.748 1.00 80.31 80 LEU A N 1
ATOM 597 C CA . LEU A 1 80 ? 8.947 -2.600 -21.293 1.00 80.31 80 LEU A CA 1
ATOM 598 C C . LEU A 1 80 ? 9.356 -4.065 -21.515 1.00 80.31 80 LEU A C 1
ATOM 600 O O . LEU A 1 80 ? 10.442 -4.333 -22.021 1.00 80.31 80 LEU A O 1
ATOM 604 N N . TYR A 1 81 ? 8.481 -5.006 -21.163 1.00 82.81 81 TYR A N 1
ATOM 605 C CA . TYR A 1 81 ? 8.717 -6.438 -21.311 1.00 82.81 81 TYR A CA 1
ATOM 606 C C . TYR A 1 81 ? 8.853 -6.844 -22.783 1.00 82.81 81 TYR A C 1
ATOM 608 O O . TYR A 1 81 ? 9.846 -7.466 -23.155 1.00 82.81 81 TYR A O 1
ATOM 616 N N . LYS A 1 82 ? 7.914 -6.428 -23.646 1.00 82.12 82 LYS A N 1
ATOM 617 C CA . LYS A 1 82 ? 7.940 -6.719 -25.092 1.00 82.12 82 LYS A CA 1
ATOM 618 C C . LYS A 1 82 ? 9.196 -6.207 -25.789 1.00 82.12 82 LYS A C 1
ATOM 620 O O . LYS A 1 82 ? 9.703 -6.861 -26.693 1.00 82.12 82 LYS A O 1
ATOM 625 N N . LYS A 1 83 ? 9.681 -5.029 -25.395 1.00 72.62 83 LYS A N 1
ATOM 626 C CA . LYS A 1 83 ? 10.894 -4.423 -25.963 1.00 72.62 83 LYS A CA 1
ATOM 627 C C . LYS A 1 83 ? 12.182 -5.045 -25.417 1.00 72.62 83 LYS A C 1
ATOM 629 O O . LYS A 1 83 ? 13.266 -4.643 -25.826 1.00 72.62 83 LYS A O 1
ATOM 634 N N . GLY A 1 84 ? 12.074 -6.020 -24.510 1.00 67.44 84 GLY A N 1
ATOM 635 C CA . GLY A 1 84 ? 13.221 -6.633 -23.852 1.00 67.44 84 GLY A CA 1
ATOM 636 C C . GLY A 1 84 ? 13.948 -5.658 -22.930 1.00 67.44 84 GLY A C 1
ATOM 637 O O . GLY A 1 84 ? 15.153 -5.780 -22.765 1.00 67.44 84 GLY A O 1
ATOM 638 N N . GLY A 1 85 ? 13.237 -4.681 -22.357 1.00 66.25 85 GLY A N 1
ATOM 639 C CA . GLY A 1 85 ? 13.775 -3.650 -21.477 1.00 66.25 85 GLY A CA 1
ATOM 640 C C . GLY A 1 85 ? 13.756 -2.241 -22.064 1.00 66.25 85 GLY A C 1
ATOM 641 O O . GLY A 1 85 ? 13.140 -1.949 -23.086 1.00 66.25 85 GLY A O 1
ATOM 642 N N . ILE A 1 86 ? 14.417 -1.333 -21.349 1.00 69.50 86 ILE A N 1
ATOM 643 C CA . ILE A 1 86 ? 14.628 0.055 -21.773 1.00 69.50 86 ILE A CA 1
ATOM 644 C C . ILE A 1 86 ? 15.686 0.127 -22.883 1.00 69.50 86 ILE A C 1
ATOM 646 O O . ILE A 1 86 ? 16.600 -0.699 -22.913 1.00 69.50 86 ILE A O 1
ATOM 650 N N . ASN A 1 87 ? 15.590 1.119 -23.779 1.00 61.22 87 ASN A N 1
ATOM 651 C CA . ASN A 1 87 ? 16.497 1.213 -24.926 1.00 61.22 87 ASN A CA 1
ATOM 652 C C . ASN A 1 87 ? 17.963 1.351 -24.464 1.00 61.22 87 ASN A C 1
ATOM 654 O O . ASN A 1 87 ? 18.294 2.191 -23.623 1.00 61.22 87 ASN A O 1
ATOM 658 N N . ARG A 1 88 ? 18.819 0.463 -24.978 1.00 51.97 88 ARG A N 1
ATOM 659 C CA . ARG A 1 88 ? 20.158 0.145 -24.449 1.00 51.97 88 ARG A CA 1
ATOM 660 C C . ARG A 1 88 ? 21.184 1.246 -24.756 1.00 51.97 88 ARG A C 1
ATOM 662 O O . ARG A 1 88 ? 22.018 1.565 -23.912 1.00 51.97 88 ARG A O 1
ATOM 669 N N . VAL A 1 89 ? 21.053 1.855 -25.937 1.00 50.50 89 VAL A N 1
ATOM 670 C CA . VAL A 1 89 ? 21.931 2.916 -26.467 1.00 50.50 89 VAL A CA 1
ATOM 671 C C . VAL A 1 89 ? 21.741 4.239 -25.715 1.00 50.50 89 VAL A C 1
ATOM 673 O O . VAL A 1 89 ? 22.717 4.889 -25.354 1.00 50.50 89 VAL A O 1
ATOM 676 N N . ASP A 1 90 ? 20.501 4.579 -25.353 1.00 51.44 90 ASP A N 1
ATOM 677 C CA . ASP A 1 90 ? 20.158 5.829 -24.649 1.00 51.44 90 ASP A CA 1
ATOM 678 C C . ASP A 1 90 ? 20.682 5.884 -23.197 1.00 51.44 90 ASP A C 1
ATOM 680 O O . ASP A 1 90 ? 20.550 6.894 -22.510 1.00 51.44 90 ASP A O 1
ATOM 684 N N . LYS A 1 91 ? 21.251 4.790 -22.679 1.00 52.78 91 LYS A N 1
ATOM 685 C CA . LYS A 1 91 ? 21.518 4.595 -21.246 1.00 52.78 91 LYS A CA 1
ATOM 686 C C . LYS A 1 91 ? 22.982 4.451 -20.879 1.00 52.78 91 LYS A C 1
ATOM 688 O O . LYS A 1 91 ? 23.393 5.070 -19.895 1.00 52.78 91 LYS A O 1
ATOM 693 N N . GLU A 1 92 ? 23.745 3.695 -21.669 1.00 51.41 92 GLU A N 1
ATOM 694 C CA . GLU A 1 92 ? 25.211 3.664 -21.560 1.00 51.41 92 GLU A CA 1
ATOM 695 C C . GLU A 1 92 ? 25.796 5.074 -21.750 1.00 51.41 92 GLU A C 1
ATOM 697 O O . GLU A 1 92 ? 26.762 5.428 -21.080 1.00 51.41 92 GLU A O 1
ATOM 702 N N . ALA A 1 93 ? 25.148 5.907 -22.577 1.00 49.50 93 ALA A N 1
ATOM 703 C CA . ALA A 1 93 ? 25.583 7.269 -22.868 1.00 49.50 93 ALA A CA 1
ATOM 704 C C . ALA A 1 93 ? 25.063 8.357 -21.898 1.00 49.50 93 ALA A C 1
ATOM 706 O O . ALA A 1 93 ? 25.737 9.372 -21.745 1.00 49.50 93 ALA A O 1
ATOM 707 N N . VAL A 1 94 ? 23.889 8.197 -21.255 1.00 49.84 94 VAL A N 1
ATOM 708 C CA . VAL A 1 94 ? 23.187 9.341 -20.610 1.00 49.84 94 VAL A CA 1
ATOM 709 C C . VAL A 1 94 ? 22.950 9.208 -19.098 1.00 49.84 94 VAL A C 1
ATOM 711 O O . VAL A 1 94 ? 22.964 10.218 -18.404 1.00 49.84 94 VAL A O 1
ATOM 714 N N . THR A 1 95 ? 22.713 8.009 -18.542 1.00 51.09 95 THR A N 1
ATOM 715 C CA . THR A 1 95 ? 22.212 7.886 -17.143 1.00 51.09 95 THR A CA 1
ATOM 716 C C . THR A 1 95 ? 22.951 6.903 -16.237 1.00 51.09 95 THR A C 1
ATOM 718 O O . THR A 1 95 ? 22.806 6.998 -15.022 1.00 51.09 95 THR A O 1
ATOM 721 N N . ASN A 1 96 ? 23.733 5.955 -16.762 1.00 55.16 96 ASN A N 1
ATOM 722 C CA . ASN A 1 96 ? 24.595 5.084 -15.946 1.00 55.16 96 ASN A CA 1
ATOM 723 C C . ASN A 1 96 ? 25.920 4.799 -16.682 1.00 55.16 96 ASN A C 1
ATOM 725 O O . ASN A 1 96 ? 26.137 3.667 -17.126 1.00 55.16 96 ASN A O 1
ATOM 729 N N . PRO A 1 97 ? 26.805 5.803 -16.829 1.00 55.72 97 PRO A N 1
ATOM 730 C CA . PRO A 1 97 ? 28.111 5.587 -17.442 1.00 55.72 97 PRO A CA 1
ATOM 731 C C . PRO A 1 97 ? 28.887 4.512 -16.660 1.00 55.72 97 PRO A C 1
ATOM 733 O O . PRO A 1 97 ? 29.010 4.586 -15.438 1.00 55.72 97 PRO A O 1
ATOM 736 N N . GLY A 1 98 ? 29.365 3.478 -17.359 1.00 57.94 98 GLY A N 1
ATOM 737 C CA . GLY A 1 98 ? 30.167 2.389 -16.779 1.00 57.94 98 GLY A CA 1
ATOM 738 C C . GLY A 1 98 ? 29.407 1.137 -16.314 1.00 57.94 98 GLY A C 1
ATOM 739 O O . GLY A 1 98 ? 30.050 0.192 -15.864 1.00 57.94 98 GLY A O 1
ATOM 740 N N . LYS A 1 99 ? 28.071 1.070 -16.438 1.00 59.72 99 LYS A N 1
ATOM 741 C CA . LYS A 1 99 ? 27.301 -0.176 -16.224 1.00 59.72 99 LYS A CA 1
ATOM 742 C C . LYS A 1 99 ? 26.876 -0.789 -17.554 1.00 59.72 99 LYS A C 1
ATOM 744 O O . LYS A 1 99 ? 26.446 -0.066 -18.446 1.00 59.72 99 LYS A O 1
ATOM 749 N N . SER A 1 100 ? 26.933 -2.120 -17.673 1.00 58.94 100 SER A N 1
ATOM 750 C CA . SER A 1 100 ? 26.500 -2.786 -18.909 1.00 58.94 100 SER A CA 1
ATOM 751 C C . SER A 1 100 ? 25.003 -2.570 -19.146 1.00 58.94 100 SER A C 1
ATOM 753 O O . SER A 1 100 ? 24.188 -2.758 -18.235 1.00 58.94 100 SER A O 1
ATOM 755 N N . GLY A 1 101 ? 24.610 -2.244 -20.381 1.00 60.44 101 GLY A N 1
ATOM 756 C CA . GLY A 1 101 ? 23.200 -2.059 -20.724 1.00 60.44 101 GLY A CA 1
ATOM 757 C C . GLY A 1 101 ? 22.322 -3.285 -20.426 1.00 60.44 101 GLY A C 1
ATOM 758 O O . GLY A 1 101 ? 21.142 -3.125 -20.128 1.00 60.44 101 GLY A O 1
ATOM 759 N N . LYS A 1 102 ? 22.893 -4.502 -20.422 1.00 63.91 102 LYS A N 1
ATOM 760 C CA . LYS A 1 102 ? 22.178 -5.754 -20.109 1.00 63.91 102 LYS A CA 1
ATOM 761 C C . LYS A 1 102 ? 21.741 -5.827 -18.642 1.00 63.91 102 LYS A C 1
ATOM 763 O O . LYS A 1 102 ? 20.585 -6.125 -18.365 1.00 63.91 102 LYS A O 1
ATOM 768 N N . GLU A 1 103 ? 22.628 -5.488 -17.705 1.00 66.25 103 GLU A N 1
ATOM 769 C CA . GLU A 1 103 ? 22.301 -5.508 -16.270 1.00 66.25 103 GLU A CA 1
ATOM 770 C C . GLU A 1 103 ? 21.219 -4.472 -15.926 1.00 66.25 103 GLU A C 1
ATOM 772 O O . GLU A 1 103 ? 20.302 -4.725 -15.139 1.00 66.25 103 GLU A O 1
ATOM 777 N N . VAL A 1 104 ? 21.294 -3.290 -16.543 1.00 65.56 104 VAL A N 1
ATOM 778 C CA . VAL A 1 104 ? 20.316 -2.221 -16.314 1.00 65.56 104 VAL A CA 1
ATOM 779 C C . VAL A 1 104 ? 18.932 -2.637 -16.824 1.00 65.56 104 VAL A C 1
ATOM 781 O O . VAL A 1 104 ? 17.937 -2.395 -16.130 1.00 65.56 104 VAL A O 1
ATOM 784 N N . VAL A 1 105 ? 18.877 -3.286 -17.988 1.00 68.31 105 VAL A N 1
ATOM 785 C CA . VAL A 1 105 ? 17.670 -3.843 -18.613 1.00 68.31 105 VAL A CA 1
ATOM 786 C C . VAL A 1 105 ? 17.027 -4.926 -17.741 1.00 68.31 105 VAL A C 1
ATOM 788 O O . VAL A 1 105 ? 15.887 -4.740 -17.304 1.00 68.31 105 VAL A O 1
ATOM 791 N N . ASP A 1 106 ? 17.763 -5.984 -17.392 1.00 74.00 106 ASP A N 1
ATOM 792 C CA . ASP A 1 106 ? 17.224 -7.135 -16.648 1.00 74.00 106 ASP A CA 1
ATOM 793 C C . ASP A 1 106 ? 16.708 -6.722 -15.261 1.00 74.00 106 ASP A C 1
ATOM 795 O O . ASP A 1 106 ? 15.637 -7.145 -14.806 1.00 74.00 106 ASP A O 1
ATOM 799 N N . ARG A 1 107 ? 17.413 -5.791 -14.603 1.00 81.19 107 ARG A N 1
ATOM 800 C CA . ARG A 1 107 ? 16.971 -5.229 -13.320 1.00 81.19 107 ARG A CA 1
ATOM 801 C C . ARG A 1 107 ? 15.731 -4.351 -13.453 1.00 81.19 107 ARG A C 1
ATOM 803 O O . ARG A 1 107 ? 14.987 -4.241 -12.490 1.00 81.19 107 ARG A O 1
ATOM 810 N N . SER A 1 108 ? 15.494 -3.712 -14.600 1.00 82.50 108 SER A N 1
ATOM 811 C CA . SER A 1 108 ? 14.281 -2.900 -14.809 1.00 82.50 108 SER A CA 1
ATOM 812 C C . SER A 1 108 ? 13.039 -3.777 -14.920 1.00 82.50 108 SER A C 1
ATOM 814 O O . SER A 1 108 ? 12.031 -3.486 -14.285 1.00 82.50 108 SER A O 1
ATOM 816 N N . ILE A 1 109 ? 13.129 -4.891 -15.651 1.00 84.75 109 ILE A N 1
ATOM 817 C CA . ILE A 1 109 ? 12.036 -5.869 -15.738 1.00 84.75 109 ILE A CA 1
ATOM 818 C C . ILE A 1 109 ? 11.792 -6.505 -14.367 1.00 84.75 109 ILE A C 1
ATOM 820 O O . ILE A 1 109 ? 10.656 -6.550 -13.902 1.00 84.75 109 ILE A O 1
ATOM 824 N N . THR A 1 110 ? 12.857 -6.919 -13.676 1.00 89.25 110 THR A N 1
ATOM 825 C CA . THR A 1 110 ? 12.746 -7.497 -12.328 1.00 89.25 110 THR A CA 1
ATOM 826 C C . THR A 1 110 ? 12.092 -6.526 -11.345 1.00 89.25 110 THR A C 1
ATOM 828 O O . THR A 1 110 ? 11.174 -6.905 -10.622 1.00 89.25 110 THR A O 1
ATOM 831 N N . TYR A 1 111 ? 12.515 -5.258 -11.328 1.00 90.25 111 TYR A N 1
ATOM 832 C CA . TYR A 1 111 ? 11.932 -4.255 -10.431 1.00 90.25 111 TYR A CA 1
ATOM 833 C C . TYR A 1 111 ? 10.484 -3.942 -10.791 1.00 90.25 111 TYR A C 1
ATOM 835 O O . TYR A 1 111 ? 9.665 -3.833 -9.884 1.00 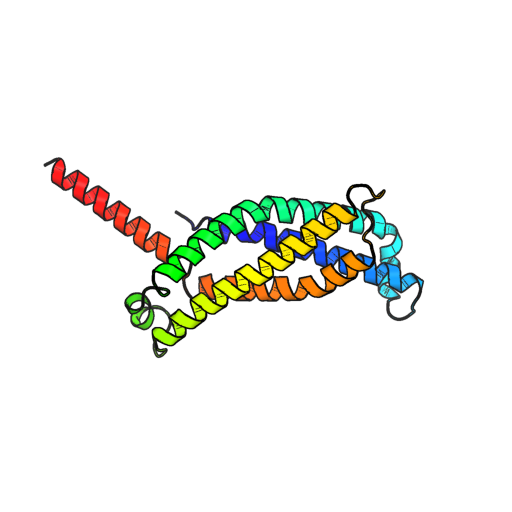90.25 111 TYR A O 1
ATOM 843 N N . GLY A 1 112 ? 10.151 -3.866 -12.084 1.00 90.25 112 GLY A N 1
ATOM 844 C CA . GLY A 1 112 ? 8.776 -3.692 -12.552 1.00 90.25 112 GLY A CA 1
ATOM 845 C C . GLY A 1 112 ? 7.863 -4.827 -12.098 1.00 90.25 112 GLY A C 1
ATOM 846 O O . GLY A 1 112 ? 6.796 -4.574 -11.540 1.00 90.25 112 GLY A O 1
ATOM 847 N N . ALA A 1 113 ? 8.317 -6.072 -12.249 1.00 92.94 113 ALA A N 1
ATOM 848 C CA . ALA A 1 113 ? 7.576 -7.249 -11.812 1.00 92.94 113 ALA A CA 1
ATOM 849 C C . ALA A 1 113 ? 7.385 -7.271 -10.287 1.00 92.94 113 ALA A C 1
ATOM 851 O O . ALA A 1 113 ? 6.262 -7.426 -9.813 1.00 92.94 113 ALA A O 1
ATOM 852 N N . LEU A 1 114 ? 8.457 -7.061 -9.512 1.00 95.12 114 LEU A N 1
ATOM 853 C CA . LEU A 1 114 ? 8.386 -7.039 -8.047 1.00 95.12 114 LEU A CA 1
ATOM 854 C C . LEU A 1 114 ? 7.482 -5.912 -7.532 1.00 95.12 114 LEU A C 1
ATOM 856 O O . LEU A 1 114 ? 6.640 -6.153 -6.670 1.00 95.12 114 LEU A O 1
ATOM 860 N N . HIS A 1 115 ? 7.607 -4.706 -8.090 1.00 94.19 115 HIS A N 1
ATOM 861 C CA . HIS A 1 115 ? 6.729 -3.577 -7.784 1.00 94.19 115 HIS A CA 1
ATOM 862 C C . HIS A 1 115 ? 5.256 -3.921 -8.066 1.00 94.19 115 HIS A C 1
ATOM 864 O O . HIS A 1 115 ? 4.393 -3.733 -7.207 1.00 94.19 115 HIS A O 1
ATOM 870 N N . GLY A 1 116 ? 4.964 -4.493 -9.238 1.00 93.19 116 GLY A N 1
ATOM 871 C CA . GLY A 1 116 ? 3.614 -4.921 -9.614 1.00 93.19 116 GLY A CA 1
ATOM 872 C C . GLY A 1 116 ? 3.029 -5.981 -8.675 1.00 93.19 116 GLY A C 1
ATOM 873 O O . GLY A 1 116 ? 1.883 -5.853 -8.236 1.00 93.19 116 GLY A O 1
ATOM 874 N N . VAL A 1 117 ? 3.817 -6.997 -8.308 1.00 96.00 117 VAL A N 1
ATOM 875 C CA . VAL A 1 117 ? 3.397 -8.054 -7.371 1.00 96.00 117 VAL A CA 1
ATOM 876 C C . VAL A 1 117 ? 3.096 -7.475 -5.990 1.00 96.00 117 VAL A C 1
ATOM 878 O O . VAL A 1 117 ? 2.030 -7.749 -5.440 1.00 96.00 117 VAL A O 1
ATOM 881 N N . LEU A 1 118 ? 3.980 -6.637 -5.440 1.00 96.19 118 LEU A N 1
ATOM 882 C CA . LEU A 1 118 ? 3.775 -6.032 -4.119 1.00 96.19 118 LEU A CA 1
ATOM 883 C C . LEU A 1 118 ? 2.516 -5.155 -4.080 1.00 96.19 118 LEU A C 1
ATOM 885 O O . LEU A 1 118 ? 1.731 -5.250 -3.136 1.00 96.19 118 LEU A O 1
ATOM 889 N N . ASN A 1 119 ? 2.270 -4.357 -5.124 1.00 95.44 119 ASN A N 1
ATOM 890 C CA . ASN A 1 119 ? 1.039 -3.570 -5.223 1.00 95.44 119 ASN A CA 1
ATOM 891 C C . ASN A 1 119 ? -0.209 -4.448 -5.375 1.00 95.44 119 ASN A C 1
ATOM 893 O O . ASN A 1 119 ? -1.253 -4.117 -4.819 1.00 95.44 119 ASN A O 1
ATOM 897 N N . THR A 1 120 ? -0.111 -5.580 -6.075 1.00 95.69 120 THR A N 1
ATOM 898 C CA . THR A 1 120 ? -1.220 -6.540 -6.201 1.00 95.69 120 THR A CA 1
ATOM 899 C C . THR A 1 120 ? -1.565 -7.165 -4.850 1.00 95.69 120 THR A C 1
ATOM 901 O O . THR A 1 120 ? -2.739 -7.250 -4.492 1.00 95.69 120 THR A O 1
ATOM 904 N N . VAL A 1 121 ? -0.555 -7.542 -4.059 1.00 97.56 121 VAL A N 1
ATOM 905 C CA . VAL A 1 121 ? -0.751 -8.031 -2.686 1.00 97.56 121 VAL A CA 1
ATOM 906 C C . VAL A 1 121 ? -1.408 -6.956 -1.822 1.00 97.56 121 VAL A C 1
ATOM 908 O O . VAL A 1 121 ? -2.395 -7.243 -1.147 1.00 97.56 121 VAL A O 1
ATOM 911 N N . ALA A 1 122 ? -0.929 -5.710 -1.887 1.00 97.81 122 ALA A N 1
ATOM 912 C CA . ALA A 1 122 ? -1.544 -4.599 -1.166 1.00 97.81 122 ALA A CA 1
ATOM 913 C C . ALA A 1 122 ? -3.023 -4.415 -1.562 1.00 97.81 122 ALA A C 1
ATOM 915 O O . ALA A 1 122 ? -3.915 -4.369 -0.708 1.00 97.81 122 ALA A O 1
ATOM 916 N N . PHE A 1 123 ? -3.320 -4.414 -2.860 1.00 97.44 123 PHE A N 1
ATOM 917 C CA . PHE A 1 123 ? -4.688 -4.318 -3.362 1.00 97.44 123 PHE A CA 1
ATOM 918 C C . PHE A 1 123 ? -5.578 -5.460 -2.842 1.00 97.44 123 PHE A C 1
ATOM 920 O O . PHE A 1 123 ? -6.697 -5.218 -2.383 1.00 97.44 123 PHE A O 1
ATOM 927 N N . ALA A 1 124 ? -5.078 -6.698 -2.836 1.00 98.19 124 ALA A N 1
ATOM 928 C CA . ALA A 1 124 ? -5.806 -7.852 -2.314 1.00 98.19 124 ALA A CA 1
ATOM 929 C C . ALA A 1 124 ? -6.076 -7.735 -0.804 1.00 98.19 124 ALA A C 1
ATOM 931 O O . ALA A 1 124 ? -7.211 -7.927 -0.363 1.00 98.19 124 ALA A O 1
ATOM 932 N N . VAL A 1 125 ? -5.069 -7.353 -0.013 1.00 98.50 125 VAL A N 1
ATOM 933 C CA . VAL A 1 125 ? -5.208 -7.163 1.440 1.00 98.50 125 VAL A CA 1
ATOM 934 C C . VAL A 1 125 ? -6.207 -6.054 1.762 1.00 98.50 125 VAL A C 1
ATOM 936 O O . VAL A 1 125 ? -7.053 -6.224 2.637 1.00 98.50 125 VAL A O 1
ATOM 939 N N . SER A 1 126 ? -6.166 -4.940 1.031 1.00 98.50 126 SER A N 1
ATOM 940 C CA . SER A 1 126 ? -7.121 -3.841 1.216 1.00 98.50 126 SER A CA 1
ATOM 941 C C . SER A 1 126 ? -8.537 -4.223 0.809 1.00 98.50 126 SER A C 1
ATOM 943 O O . SER A 1 126 ? -9.485 -3.903 1.522 1.00 98.50 126 SER A O 1
ATOM 945 N N . SER A 1 127 ? -8.692 -4.969 -0.284 1.00 98.44 127 SER A N 1
ATOM 946 C CA . SER A 1 127 ? -9.993 -5.502 -0.699 1.00 98.44 127 SER A CA 1
ATOM 947 C C . SER A 1 127 ? -10.575 -6.431 0.369 1.00 98.44 127 SER A C 1
ATOM 949 O O . SER A 1 127 ? -11.747 -6.307 0.727 1.00 98.44 127 SER A O 1
ATOM 951 N N . TYR A 1 128 ? -9.745 -7.307 0.946 1.00 98.50 128 TYR A N 1
ATOM 952 C CA . TYR A 1 128 ? -10.133 -8.143 2.080 1.00 98.50 128 TYR A CA 1
ATOM 953 C C . TYR A 1 128 ? -10.518 -7.309 3.309 1.00 98.50 128 TYR A C 1
ATOM 955 O O . TYR A 1 128 ? -11.554 -7.571 3.915 1.00 98.50 128 TYR A O 1
ATOM 963 N N . ALA A 1 129 ? -9.731 -6.291 3.672 1.00 98.25 129 ALA A N 1
ATOM 964 C CA . ALA A 1 129 ? -10.024 -5.423 4.811 1.00 98.25 129 ALA A CA 1
ATOM 965 C C . ALA A 1 129 ? -11.370 -4.695 4.651 1.00 98.25 129 ALA A C 1
ATOM 967 O O . ALA A 1 129 ? -12.148 -4.639 5.602 1.00 98.25 129 ALA A O 1
ATOM 968 N N . ILE A 1 130 ? -11.687 -4.204 3.448 1.00 98.44 130 ILE A N 1
ATOM 969 C CA . ILE A 1 130 ? -12.991 -3.598 3.142 1.00 98.44 130 ILE A CA 1
ATOM 970 C C . ILE A 1 130 ? -14.104 -4.641 3.293 1.00 98.44 130 ILE A C 1
ATOM 972 O O . ILE A 1 130 ? -15.069 -4.423 4.029 1.00 98.44 130 ILE A O 1
ATOM 976 N N . TYR A 1 131 ? -13.951 -5.797 2.642 1.00 98.38 131 TYR A N 1
ATOM 977 C CA . TYR A 1 131 ? -14.935 -6.879 2.676 1.00 98.38 131 TYR A CA 1
ATOM 978 C C . TYR A 1 131 ? -15.198 -7.408 4.095 1.00 98.38 131 TYR A C 1
ATOM 980 O O . TYR A 1 131 ? -16.336 -7.699 4.453 1.00 98.38 131 TYR A O 1
ATOM 988 N N . ALA A 1 132 ? -14.172 -7.499 4.936 1.00 97.88 132 ALA A N 1
ATOM 989 C CA . ALA A 1 132 ? -14.314 -7.978 6.305 1.00 97.88 132 ALA A CA 1
ATOM 990 C C . ALA A 1 132 ? -15.045 -6.981 7.223 1.00 97.88 132 ALA A C 1
ATOM 992 O O . ALA A 1 132 ? -15.535 -7.376 8.279 1.00 97.88 132 ALA A O 1
ATOM 993 N N . ARG A 1 133 ? -15.111 -5.694 6.850 1.00 96.81 133 ARG A N 1
ATOM 994 C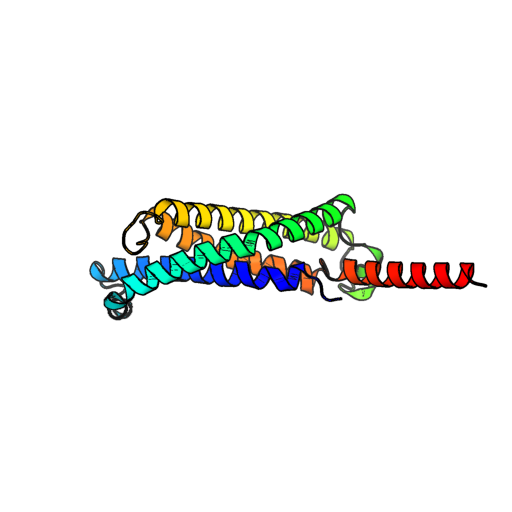 CA . ARG A 1 133 ? -15.542 -4.610 7.749 1.00 96.81 133 ARG A CA 1
ATOM 995 C C . ARG A 1 133 ? -16.781 -3.853 7.293 1.00 96.81 133 ARG A C 1
ATOM 997 O O . ARG A 1 133 ? -17.411 -3.228 8.135 1.00 96.81 133 ARG A O 1
ATOM 1004 N N . TYR A 1 134 ? -17.167 -3.899 6.014 1.00 97.25 134 TYR A N 1
ATOM 1005 C CA . TYR A 1 134 ? -18.225 -3.024 5.471 1.00 97.25 134 TYR A CA 1
ATOM 1006 C C . TYR A 1 134 ? -19.607 -3.175 6.133 1.00 97.25 134 TYR A C 1
ATOM 1008 O O . TYR A 1 134 ? -20.436 -2.279 6.009 1.00 97.25 134 TYR A O 1
ATOM 1016 N N . ARG A 1 135 ? -19.865 -4.287 6.838 1.00 96.19 135 ARG A N 1
ATOM 1017 C CA . ARG A 1 135 ? -21.097 -4.516 7.622 1.00 96.19 135 ARG A CA 1
ATOM 1018 C C . ARG A 1 135 ? -20.900 -4.427 9.136 1.00 96.19 135 ARG A C 1
ATOM 1020 O O . ARG A 1 135 ? -21.842 -4.662 9.884 1.00 96.19 135 ARG A O 1
ATOM 1027 N N . ILE A 1 136 ? -19.687 -4.137 9.596 1.00 96.25 136 ILE A N 1
ATOM 1028 C CA . ILE A 1 136 ? -19.350 -4.068 11.016 1.00 96.25 136 ILE A CA 1
ATOM 1029 C C . ILE A 1 136 ? -19.562 -2.630 11.503 1.00 96.25 136 ILE A C 1
ATOM 1031 O O . ILE A 1 136 ? -18.990 -1.709 10.912 1.00 96.25 136 ILE A O 1
ATOM 1035 N N . PRO A 1 137 ? -20.340 -2.404 12.579 1.00 95.25 137 PRO A N 1
ATOM 1036 C CA . PRO A 1 137 ? -20.498 -1.076 13.162 1.00 95.25 137 PRO A CA 1
ATOM 1037 C C . PRO A 1 137 ? -19.145 -0.427 13.472 1.00 95.25 137 PRO A C 1
ATOM 1039 O O . PRO A 1 137 ? -18.275 -1.035 14.095 1.00 95.25 137 PRO A O 1
ATOM 1042 N N . GLY A 1 138 ? -18.953 0.805 12.999 1.00 95.00 138 GLY A N 1
ATOM 1043 C CA . GLY A 1 138 ? -17.700 1.545 13.178 1.00 95.00 138 GLY A CA 1
ATOM 1044 C C . GLY A 1 138 ? -16.512 1.028 12.357 1.00 95.00 138 GLY A C 1
ATOM 1045 O O . GLY A 1 138 ? -15.409 1.527 12.550 1.00 95.00 138 GLY A O 1
ATOM 1046 N N . PHE A 1 139 ? -16.719 0.062 11.452 1.00 97.75 139 PHE A N 1
ATOM 1047 C CA . PHE A 1 139 ? -15.689 -0.505 10.570 1.00 97.75 139 PHE A CA 1
ATOM 1048 C C . PHE A 1 139 ? -14.457 -1.036 11.319 1.00 97.75 139 PHE A C 1
ATOM 1050 O O . PHE A 1 139 ? -13.327 -0.957 10.834 1.00 97.75 139 PHE A O 1
ATOM 1057 N N . VAL A 1 140 ? -14.682 -1.574 12.520 1.00 97.12 140 VAL A N 1
ATOM 1058 C CA . VAL A 1 140 ? -13.623 -2.055 13.412 1.00 97.12 140 VAL A CA 1
ATOM 1059 C C . VAL A 1 140 ? -12.805 -3.164 12.737 1.00 97.12 140 VAL A C 1
ATOM 1061 O O . VAL A 1 140 ? -13.387 -4.133 12.236 1.00 97.12 140 VAL A O 1
ATOM 1064 N N . PRO A 1 141 ? -11.463 -3.068 12.723 1.00 97.31 141 PRO A N 1
ATOM 1065 C CA . PRO A 1 141 ? -10.619 -4.089 12.126 1.00 97.31 141 PRO A CA 1
ATOM 1066 C C . PRO A 1 141 ? -10.613 -5.383 12.949 1.00 97.31 141 PRO A C 1
ATOM 1068 O O . PRO A 1 141 ? -10.404 -5.380 14.162 1.00 97.31 141 PRO A O 1
ATOM 1071 N N . GLY A 1 142 ? -10.784 -6.519 12.270 1.00 95.56 142 GLY A N 1
ATO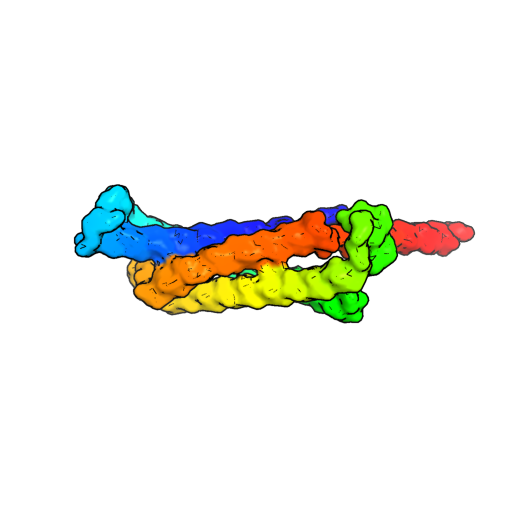M 1072 C CA . GLY A 1 142 ? -10.549 -7.834 12.864 1.00 95.56 142 GLY A CA 1
ATOM 1073 C C . GLY A 1 142 ? -9.054 -8.149 12.999 1.00 95.56 142 GLY A C 1
ATOM 1074 O O . GLY A 1 142 ? -8.213 -7.539 12.339 1.00 95.56 142 GLY A O 1
ATOM 1075 N N . ARG A 1 143 ? -8.710 -9.166 13.804 1.00 95.25 143 ARG A N 1
ATOM 1076 C CA . ARG A 1 143 ? -7.310 -9.593 14.034 1.00 95.25 143 ARG A CA 1
ATOM 1077 C C . ARG A 1 143 ? -6.557 -9.918 12.741 1.00 95.25 143 ARG A C 1
ATOM 1079 O O . ARG A 1 143 ? -5.403 -9.531 12.598 1.00 95.25 143 ARG A O 1
ATOM 1086 N N . ALA A 1 144 ? -7.217 -10.601 11.805 1.00 96.69 144 ALA A N 1
ATOM 1087 C CA . ALA A 1 144 ? -6.626 -10.944 10.514 1.00 96.69 144 ALA A CA 1
ATOM 1088 C C . ALA A 1 144 ? -6.279 -9.689 9.704 1.00 96.69 144 ALA A C 1
ATOM 1090 O O . ALA A 1 144 ? -5.167 -9.585 9.198 1.00 96.69 144 ALA A O 1
ATOM 1091 N N . SER A 1 145 ? -7.187 -8.710 9.631 1.00 96.06 145 SER A N 1
ATOM 1092 C CA . SER A 1 145 ? -6.913 -7.458 8.925 1.00 96.06 145 SER A CA 1
ATOM 1093 C C . SER A 1 145 ? -5.791 -6.658 9.589 1.00 96.06 145 SER A C 1
ATOM 1095 O O . SER A 1 145 ? -4.926 -6.172 8.881 1.00 96.06 145 SER A O 1
ATOM 1097 N N . ILE A 1 146 ? -5.736 -6.592 10.926 1.00 97.25 146 ILE A N 1
ATOM 1098 C CA . ILE A 1 146 ? -4.626 -5.940 11.652 1.00 97.25 146 ILE A CA 1
ATOM 1099 C C . ILE A 1 146 ? -3.283 -6.589 11.296 1.00 97.25 146 ILE A C 1
ATOM 1101 O O . ILE A 1 146 ? -2.330 -5.888 10.961 1.00 97.25 146 ILE A O 1
ATOM 1105 N N . LEU A 1 147 ? -3.206 -7.924 11.348 1.00 97.44 147 LEU A N 1
ATOM 1106 C CA . LEU A 1 147 ? -1.980 -8.662 11.041 1.00 97.44 147 LEU A CA 1
ATOM 1107 C C . LEU A 1 147 ? -1.554 -8.457 9.584 1.00 97.44 147 LEU A C 1
ATOM 1109 O O . LEU A 1 147 ? -0.400 -8.126 9.321 1.00 97.44 147 LEU A O 1
ATOM 1113 N N . LEU A 1 148 ? -2.486 -8.627 8.643 1.00 97.81 148 LEU A N 1
ATOM 1114 C CA . LEU A 1 148 ? -2.210 -8.447 7.220 1.00 97.81 148 LEU A CA 1
ATOM 1115 C C . LEU A 1 148 ? -1.779 -7.011 6.919 1.00 97.81 148 LEU A C 1
ATOM 1117 O O . LEU A 1 148 ? -0.796 -6.824 6.211 1.00 97.81 148 LEU A O 1
ATOM 1121 N N . SER A 1 149 ? -2.442 -6.006 7.492 1.00 97.19 149 SER A N 1
ATOM 1122 C CA . SER A 1 149 ? -2.062 -4.598 7.356 1.00 97.19 149 SER A CA 1
ATOM 1123 C C . SER A 1 149 ? -0.661 -4.330 7.911 1.00 97.19 149 SER A C 1
ATOM 1125 O O . SER A 1 149 ? 0.161 -3.724 7.225 1.00 97.19 149 SER A O 1
ATOM 1127 N N . GLY A 1 150 ? -0.341 -4.856 9.097 1.00 96.88 150 GLY A N 1
ATOM 1128 C CA . GLY A 1 150 ? 0.994 -4.739 9.688 1.00 96.88 150 GLY A CA 1
ATOM 1129 C C . GLY A 1 150 ? 2.099 -5.367 8.830 1.00 96.88 150 GLY A C 1
ATOM 1130 O O . GLY A 1 150 ? 3.163 -4.773 8.675 1.00 96.88 150 GLY A O 1
ATOM 1131 N N . LEU A 1 151 ? 1.839 -6.530 8.221 1.00 96.19 151 LEU A N 1
ATOM 1132 C CA . LEU A 1 151 ? 2.783 -7.203 7.317 1.00 96.19 151 LEU A CA 1
ATOM 1133 C C . LEU A 1 151 ? 2.873 -6.535 5.936 1.00 96.19 151 LEU A C 1
ATOM 1135 O O . LEU A 1 151 ? 3.928 -6.554 5.307 1.00 96.19 151 LEU A O 1
ATOM 1139 N N . THR A 1 152 ? 1.782 -5.938 5.459 1.00 97.69 152 THR A N 1
ATOM 1140 C CA . THR A 1 152 ? 1.714 -5.317 4.127 1.00 97.69 152 THR A CA 1
ATOM 1141 C C . THR A 1 152 ? 2.374 -3.943 4.105 1.00 97.69 152 THR A C 1
ATOM 1143 O O . THR A 1 152 ? 2.962 -3.573 3.091 1.00 97.69 152 THR A O 1
ATOM 1146 N N . LEU A 1 153 ? 2.345 -3.202 5.218 1.00 96.88 153 LEU A N 1
ATOM 1147 C CA . LEU A 1 153 ? 2.957 -1.875 5.336 1.00 96.88 153 LEU A CA 1
ATOM 1148 C C . LEU A 1 153 ? 4.433 -1.817 4.872 1.00 96.88 153 LEU A C 1
ATOM 1150 O O . LEU A 1 153 ? 4.733 -0.995 4.002 1.00 96.88 153 LEU A O 1
ATOM 1154 N N . PRO A 1 154 ? 5.360 -2.675 5.352 1.00 97.12 154 PRO A N 1
ATOM 1155 C CA . PRO A 1 154 ? 6.730 -2.687 4.832 1.00 97.12 154 PRO A CA 1
ATOM 1156 C C . PRO A 1 154 ? 6.795 -3.094 3.352 1.00 97.12 154 PRO A C 1
ATOM 1158 O O . PRO A 1 154 ? 7.642 -2.592 2.615 1.00 97.12 154 PRO A O 1
ATOM 1161 N N . GLY A 1 155 ? 5.877 -3.951 2.889 1.00 95.94 155 GLY A N 1
ATOM 1162 C CA . GLY A 1 155 ? 5.752 -4.321 1.478 1.00 95.94 155 GLY A CA 1
ATOM 1163 C C . GLY A 1 155 ? 5.392 -3.135 0.579 1.00 95.94 155 GLY A C 1
ATOM 1164 O O . GLY A 1 155 ? 5.976 -2.986 -0.493 1.00 95.94 155 GLY A O 1
ATOM 1165 N N . VAL A 1 156 ? 4.497 -2.246 1.024 1.00 95.56 156 VAL A N 1
ATOM 1166 C CA . VAL A 1 156 ? 4.179 -0.997 0.308 1.00 95.56 156 VAL A CA 1
ATOM 1167 C C . VAL A 1 156 ? 5.374 -0.055 0.279 1.00 95.56 156 VAL A C 1
ATOM 1169 O O . VAL A 1 156 ? 5.665 0.508 -0.772 1.00 95.56 156 VAL A O 1
ATOM 1172 N N . ALA A 1 157 ? 6.097 0.093 1.392 1.00 95.25 157 ALA A N 1
ATOM 1173 C CA . ALA A 1 157 ? 7.295 0.930 1.433 1.00 95.25 157 ALA A CA 1
ATOM 1174 C C . ALA A 1 157 ? 8.372 0.426 0.454 1.00 95.25 157 ALA A C 1
ATOM 1176 O O . ALA A 1 157 ? 8.934 1.211 -0.312 1.00 95.25 157 ALA A O 1
ATOM 1177 N N . LEU A 1 158 ? 8.603 -0.892 0.413 1.00 96.06 158 LEU A N 1
ATOM 1178 C CA . LEU A 1 158 ? 9.499 -1.516 -0.561 1.00 96.06 158 LEU A CA 1
ATOM 1179 C C . LEU A 1 158 ? 9.000 -1.317 -1.998 1.00 96.06 158 LEU A C 1
ATOM 1181 O O . LEU A 1 158 ? 9.783 -0.954 -2.874 1.00 96.06 158 LEU A O 1
ATOM 1185 N N . SER A 1 159 ? 7.702 -1.512 -2.240 1.00 95.06 159 SER A N 1
ATOM 1186 C CA . SER A 1 159 ? 7.084 -1.262 -3.544 1.00 95.06 159 SER A CA 1
ATOM 1187 C C . SER A 1 159 ? 7.321 0.178 -4.003 1.00 95.06 159 SER A C 1
ATOM 1189 O O . SER A 1 159 ? 7.759 0.394 -5.132 1.00 95.06 159 SER A O 1
ATOM 1191 N N . ALA A 1 160 ? 7.108 1.163 -3.128 1.00 92.94 160 ALA A N 1
ATOM 1192 C CA . ALA A 1 160 ? 7.331 2.574 -3.424 1.00 92.94 160 ALA A CA 1
ATOM 1193 C C . ALA A 1 160 ? 8.804 2.866 -3.759 1.00 92.94 160 ALA A C 1
ATOM 1195 O O . ALA A 1 160 ? 9.078 3.567 -4.732 1.00 92.94 160 ALA A O 1
ATOM 1196 N N . ALA A 1 161 ? 9.751 2.275 -3.020 1.00 93.38 161 ALA A N 1
ATOM 1197 C CA . ALA A 1 161 ? 11.179 2.401 -3.311 1.00 93.38 161 ALA A CA 1
ATOM 1198 C C . ALA A 1 161 ? 11.549 1.809 -4.684 1.00 93.38 161 ALA A C 1
ATOM 1200 O O . ALA A 1 161 ? 12.262 2.448 -5.458 1.00 93.38 161 ALA A O 1
ATOM 1201 N N . LEU A 1 162 ? 11.017 0.629 -5.029 1.00 92.94 162 LEU A N 1
ATOM 1202 C CA . LEU A 1 162 ? 11.211 0.012 -6.348 1.00 92.94 162 LEU A CA 1
ATOM 1203 C C . LEU A 1 162 ? 10.604 0.860 -7.474 1.00 92.94 162 LEU A C 1
ATOM 1205 O O . LEU A 1 162 ? 11.230 1.024 -8.519 1.00 92.94 162 LEU A O 1
ATOM 1209 N N . GLY A 1 163 ? 9.417 1.433 -7.255 1.00 89.06 163 GLY A N 1
ATOM 1210 C CA . GLY A 1 163 ? 8.782 2.367 -8.188 1.00 89.06 163 GLY A CA 1
ATOM 1211 C C . GLY A 1 163 ? 9.623 3.627 -8.411 1.00 89.06 163 GLY A C 1
ATOM 1212 O O . GLY A 1 163 ? 9.839 4.040 -9.550 1.00 89.06 163 GLY A O 1
ATOM 1213 N N . GLY A 1 164 ? 10.173 4.199 -7.336 1.00 86.94 164 GLY A N 1
ATOM 1214 C CA . GLY A 1 164 ? 11.104 5.325 -7.411 1.00 86.94 164 GLY A CA 1
ATOM 1215 C C . GLY A 1 164 ? 12.374 4.984 -8.193 1.00 86.94 164 GLY A C 1
ATOM 1216 O O . GLY A 1 164 ? 12.777 5.744 -9.069 1.00 86.94 164 GLY A O 1
ATOM 1217 N N . GLU A 1 165 ? 12.970 3.817 -7.953 1.00 86.00 165 GLU A N 1
ATOM 1218 C CA . GLU A 1 165 ? 14.145 3.344 -8.695 1.00 86.00 165 GLU A CA 1
ATOM 1219 C C . GLU A 1 165 ? 13.833 3.102 -10.182 1.00 86.00 165 GLU A C 1
ATOM 1221 O O . GLU A 1 165 ? 14.664 3.394 -11.042 1.00 86.00 165 GLU A O 1
ATOM 1226 N N . LEU A 1 166 ? 12.628 2.625 -10.520 1.00 83.31 166 LEU A N 1
ATOM 1227 C CA . LEU A 1 166 ? 12.177 2.484 -11.908 1.00 83.31 166 LEU A CA 1
ATOM 1228 C C . LEU A 1 166 ? 12.116 3.835 -12.634 1.00 83.31 166 LEU A C 1
ATOM 1230 O O . LEU A 1 166 ? 12.590 3.947 -13.766 1.00 83.31 166 LEU A O 1
ATOM 1234 N N . VAL A 1 167 ? 11.573 4.864 -11.986 1.00 80.56 167 VAL A N 1
ATOM 1235 C CA . VAL A 1 167 ? 11.402 6.190 -12.595 1.00 80.56 167 VAL A CA 1
ATOM 1236 C C . VAL A 1 167 ? 12.707 6.984 -12.582 1.00 80.56 167 VAL A C 1
ATOM 1238 O O . VAL A 1 167 ? 13.182 7.401 -13.636 1.00 80.56 167 VAL A O 1
ATOM 1241 N N . TYR A 1 168 ? 13.316 7.173 -11.413 1.00 79.62 168 TYR A N 1
ATOM 1242 C CA . TYR A 1 168 ? 14.459 8.071 -11.231 1.00 79.62 168 TYR A CA 1
ATOM 1243 C C . TYR A 1 168 ? 15.799 7.402 -11.541 1.00 79.62 168 TYR A C 1
ATOM 1245 O O . TYR A 1 168 ? 16.638 7.993 -12.215 1.00 79.62 168 TYR A O 1
ATOM 1253 N N . GLY A 1 169 ? 15.999 6.156 -11.103 1.00 74.12 169 GLY A N 1
ATOM 1254 C CA . GLY A 1 169 ? 17.221 5.400 -11.403 1.00 74.12 169 GLY A CA 1
ATOM 1255 C C . GLY A 1 169 ? 17.203 4.813 -12.815 1.00 74.12 169 GLY A C 1
ATOM 1256 O O . GLY A 1 169 ? 18.233 4.712 -13.497 1.00 74.12 169 GLY A O 1
ATOM 1257 N N . LYS A 1 170 ? 16.008 4.423 -13.286 1.00 73.94 170 LYS A N 1
ATOM 1258 C CA . LYS A 1 170 ? 15.850 3.656 -14.520 1.00 73.94 170 LYS A CA 1
ATOM 1259 C C . LYS A 1 170 ? 15.123 4.376 -15.661 1.00 73.94 170 LYS A C 1
ATOM 1261 O O . LYS A 1 170 ? 15.192 3.864 -16.777 1.00 73.94 170 LYS A O 1
ATOM 1266 N N . GLY A 1 171 ? 14.559 5.564 -15.467 1.00 71.56 171 GLY A N 1
ATOM 1267 C CA . GLY A 1 171 ? 13.938 6.348 -16.546 1.00 71.56 171 GLY A CA 1
ATOM 1268 C C . GLY A 1 171 ? 12.673 5.718 -17.145 1.00 71.56 171 GLY A C 1
ATOM 1269 O O . GLY A 1 171 ? 12.193 6.169 -18.190 1.00 71.56 171 GLY A O 1
ATOM 1270 N N . VAL A 1 172 ? 12.129 4.677 -16.509 1.00 75.44 172 VAL A N 1
ATOM 1271 C CA . VAL A 1 172 ? 10.861 4.052 -16.898 1.00 75.44 172 VAL A CA 1
ATOM 1272 C C . VAL A 1 172 ? 9.743 5.076 -16.682 1.00 75.44 172 VAL A C 1
ATOM 1274 O O . VAL A 1 172 ? 9.743 5.813 -15.700 1.00 75.44 172 VAL A O 1
ATOM 1277 N N . GLY A 1 173 ? 8.833 5.202 -17.648 1.00 67.94 173 GLY A N 1
ATOM 1278 C CA . GLY A 1 173 ? 7.779 6.227 -17.639 1.00 67.94 173 GLY A CA 1
ATOM 1279 C C . GLY A 1 173 ? 8.225 7.625 -18.107 1.00 67.94 173 GLY A C 1
ATOM 1280 O O . GLY A 1 173 ? 7.388 8.404 -18.555 1.00 67.94 173 GLY A O 1
ATOM 1281 N N . VAL A 1 174 ? 9.530 7.936 -18.112 1.00 64.06 174 VAL A N 1
ATOM 1282 C CA . VAL A 1 174 ? 10.075 9.200 -18.660 1.00 64.06 174 VAL A CA 1
ATOM 1283 C C . VAL A 1 174 ? 10.423 9.055 -20.147 1.00 64.06 174 VAL A C 1
ATOM 1285 O O . VAL A 1 174 ? 10.086 9.925 -20.950 1.00 64.06 174 VAL A O 1
ATOM 1288 N N . GLN A 1 175 ? 11.012 7.920 -20.549 1.00 57.91 175 GLN A N 1
ATOM 1289 C CA . GLN A 1 175 ? 11.431 7.664 -21.938 1.00 57.91 175 GLN A CA 1
ATOM 1290 C C . GLN A 1 175 ? 10.273 7.711 -22.947 1.00 57.91 175 GLN A C 1
ATOM 1292 O O . GLN A 1 175 ? 10.411 8.295 -24.017 1.00 57.91 175 GLN A O 1
ATOM 1297 N N . ARG A 1 176 ? 9.100 7.164 -22.605 1.00 55.59 176 ARG A N 1
ATOM 1298 C CA . ARG A 1 176 ? 7.929 7.135 -23.502 1.00 55.59 176 ARG A CA 1
ATOM 1299 C C . ARG A 1 176 ? 7.448 8.539 -23.899 1.00 55.59 176 ARG A C 1
ATOM 1301 O O . ARG A 1 176 ? 6.880 8.705 -24.972 1.00 55.59 176 ARG A O 1
ATOM 1308 N N . MET A 1 177 ? 7.696 9.553 -23.070 1.00 51.25 177 MET A N 1
ATOM 1309 C CA . MET A 1 177 ? 7.359 10.939 -23.400 1.00 51.25 177 MET A CA 1
ATOM 1310 C C . MET A 1 177 ? 8.372 11.606 -24.326 1.00 51.25 177 MET A C 1
ATOM 1312 O O . MET A 1 177 ? 7.965 12.452 -25.116 1.00 51.25 177 MET A O 1
ATOM 1316 N N . GLY A 1 178 ? 9.652 11.225 -24.245 1.00 56.19 178 GLY A N 1
ATOM 1317 C CA . GLY A 1 178 ? 10.662 11.631 -25.225 1.00 56.19 178 GLY A CA 1
ATOM 1318 C C . GLY A 1 178 ? 10.279 11.117 -26.609 1.00 56.19 178 GLY A C 1
ATOM 1319 O O . GLY A 1 178 ? 9.990 11.912 -27.495 1.00 56.19 178 GLY A O 1
ATOM 1320 N N . TYR A 1 179 ? 10.080 9.801 -26.729 1.00 54.72 179 TYR A N 1
ATOM 1321 C CA . TYR A 1 179 ? 9.633 9.174 -27.978 1.00 54.72 179 TYR A CA 1
ATOM 1322 C C . TYR A 1 179 ? 8.285 9.723 -28.482 1.00 54.72 179 TYR A C 1
ATOM 1324 O O . TYR A 1 179 ? 8.150 9.994 -29.668 1.00 54.72 179 TYR A O 1
ATOM 1332 N N . GLY A 1 180 ? 7.302 9.966 -27.606 1.00 53.31 180 GLY A N 1
ATOM 1333 C CA . GLY A 1 180 ? 6.017 10.555 -28.013 1.00 53.31 180 GLY A CA 1
ATOM 1334 C C . GLY A 1 180 ? 6.105 12.029 -28.440 1.00 53.31 180 GLY A C 1
ATOM 1335 O O . GLY A 1 180 ? 5.328 12.483 -29.279 1.00 53.31 180 GLY A O 1
ATOM 1336 N N . LEU A 1 181 ? 7.048 12.796 -27.884 1.00 53.75 181 LEU A N 1
ATOM 1337 C CA . LEU A 1 181 ? 7.351 14.149 -28.353 1.00 53.75 181 LEU A CA 1
ATOM 1338 C C . LEU A 1 181 ? 8.044 14.107 -29.719 1.00 53.75 181 LEU A C 1
ATOM 1340 O O . LEU A 1 181 ? 7.731 14.932 -30.576 1.00 53.75 181 LEU A O 1
ATOM 1344 N N . ASP A 1 182 ? 8.950 13.154 -29.917 1.00 64.69 182 ASP A N 1
ATOM 1345 C CA . ASP A 1 182 ? 9.702 12.989 -31.158 1.00 64.69 182 ASP A CA 1
ATOM 1346 C C . ASP A 1 182 ? 8.803 12.497 -32.300 1.00 64.69 182 ASP A C 1
ATOM 1348 O O . ASP A 1 182 ? 8.834 13.080 -33.381 1.00 64.69 182 ASP A O 1
ATOM 1352 N N . GLU A 1 183 ? 7.899 11.544 -32.048 1.00 58.78 183 GLU A N 1
ATOM 1353 C CA . GLU A 1 183 ? 6.852 11.132 -32.999 1.00 58.78 183 GLU A CA 1
ATOM 1354 C C . GLU A 1 183 ? 5.913 12.291 -33.353 1.00 58.78 183 GLU A C 1
ATOM 1356 O O . GLU A 1 183 ? 5.588 12.499 -34.522 1.00 58.78 183 GLU A O 1
ATOM 1361 N N . LYS A 1 184 ? 5.507 13.103 -32.366 1.00 60.28 184 LYS A N 1
ATOM 1362 C CA . LYS A 1 184 ? 4.683 14.292 -32.620 1.00 60.28 184 LYS A CA 1
ATOM 1363 C C . LYS A 1 184 ? 5.415 15.309 -33.497 1.00 60.28 184 LYS A C 1
ATOM 1365 O O . LYS A 1 184 ? 4.802 15.889 -34.390 1.00 60.28 184 LYS A O 1
ATOM 1370 N N . LYS A 1 185 ? 6.702 15.556 -33.241 1.00 69.00 185 LYS A N 1
ATOM 1371 C CA . LYS A 1 185 ? 7.524 16.456 -34.063 1.00 69.00 185 LYS A CA 1
ATOM 1372 C C . LYS A 1 185 ? 7.679 15.911 -35.480 1.00 69.00 185 LYS A C 1
ATOM 1374 O O . LYS A 1 185 ? 7.451 16.660 -36.422 1.00 69.00 185 LYS A O 1
ATOM 1379 N N . ALA A 1 186 ? 7.980 14.622 -35.626 1.00 70.00 186 ALA A N 1
ATOM 1380 C CA . ALA A 1 186 ? 8.094 13.965 -36.923 1.00 70.00 186 ALA A CA 1
ATOM 1381 C C . ALA A 1 186 ? 6.787 14.059 -37.730 1.00 70.00 186 ALA A C 1
ATOM 1383 O O . ALA A 1 186 ? 6.820 14.456 -38.890 1.00 70.00 186 ALA A O 1
ATOM 1384 N N . GLY A 1 187 ? 5.632 13.807 -37.104 1.00 69.00 187 GLY A N 1
ATOM 1385 C CA . GLY A 1 187 ? 4.328 13.938 -37.763 1.00 69.00 187 GLY A CA 1
ATOM 1386 C C . GLY A 1 187 ? 3.971 15.377 -38.157 1.00 69.00 187 GLY A C 1
ATOM 1387 O O . GLY A 1 187 ? 3.347 15.595 -39.193 1.00 69.00 187 GLY A O 1
ATOM 1388 N N . ILE A 1 188 ? 4.390 16.378 -37.372 1.00 68.88 188 ILE A N 1
ATOM 1389 C CA . ILE A 1 188 ? 4.230 17.799 -37.732 1.00 68.88 188 ILE A CA 1
ATOM 1390 C C . ILE A 1 188 ? 5.092 18.156 -38.949 1.00 68.88 188 ILE A C 1
ATOM 1392 O O . ILE A 1 188 ? 4.617 18.860 -39.839 1.00 68.88 188 ILE A O 1
ATOM 1396 N N . GLU A 1 189 ? 6.338 17.687 -39.005 1.00 76.44 189 GLU A N 1
ATOM 1397 C CA . GLU A 1 189 ? 7.232 17.935 -40.144 1.00 76.44 189 GLU A CA 1
ATOM 1398 C C . GLU A 1 189 ? 6.757 17.212 -41.414 1.00 76.44 189 GLU A C 1
ATOM 1400 O O . GLU A 1 189 ? 6.743 17.806 -42.491 1.00 76.44 189 GLU A O 1
ATOM 1405 N N . GLU A 1 190 ? 6.253 15.981 -41.292 1.00 71.69 190 GLU A N 1
ATOM 1406 C CA . GLU A 1 190 ? 5.637 15.249 -42.405 1.00 71.69 190 GLU A CA 1
ATOM 1407 C C . GLU A 1 190 ? 4.384 15.964 -42.943 1.00 71.69 190 GLU A C 1
ATOM 1409 O O . GLU A 1 190 ? 4.194 16.070 -44.156 1.00 71.69 190 GLU A O 1
ATOM 1414 N N . ALA A 1 191 ? 3.540 16.503 -42.056 1.00 64.50 191 ALA A N 1
ATOM 1415 C CA . ALA A 1 191 ? 2.356 17.267 -42.446 1.00 64.50 191 ALA A CA 1
ATOM 1416 C C . ALA A 1 191 ? 2.712 18.587 -43.153 1.00 64.50 191 ALA A C 1
ATOM 1418 O O . ALA A 1 191 ? 2.035 18.967 -44.106 1.00 64.50 191 ALA A O 1
ATOM 1419 N N . LYS A 1 192 ? 3.785 19.268 -42.729 1.00 71.62 192 LYS A N 1
ATOM 1420 C CA . LYS A 1 192 ? 4.292 20.474 -43.405 1.00 71.62 192 LYS A CA 1
ATOM 1421 C C . LYS A 1 192 ? 4.875 20.161 -44.781 1.00 71.62 192 LYS A C 1
ATOM 1423 O O . LYS A 1 192 ? 4.603 20.901 -45.717 1.00 71.62 192 LYS A O 1
ATOM 1428 N N . GLY A 1 193 ? 5.622 19.063 -44.916 1.00 68.06 193 GLY A N 1
ATOM 1429 C CA . GLY A 1 193 ? 6.197 18.635 -46.197 1.00 68.06 193 GLY A CA 1
ATOM 1430 C C . GLY A 1 193 ? 5.163 18.164 -47.227 1.00 68.06 193 GLY A C 1
ATOM 1431 O O . GLY A 1 193 ? 5.450 18.153 -48.416 1.00 68.06 193 GLY A O 1
ATOM 1432 N N . LYS A 1 194 ? 3.952 17.794 -46.791 1.00 60.03 194 LYS A N 1
ATOM 1433 C CA . LYS A 1 194 ? 2.816 17.455 -47.670 1.00 60.03 194 LYS A CA 1
ATOM 1434 C C . LYS A 1 194 ? 1.954 18.662 -48.063 1.00 60.03 194 LYS A C 1
ATOM 1436 O O . LYS A 1 194 ? 1.076 18.515 -48.909 1.00 60.03 194 LYS A O 1
ATOM 1441 N N . ALA A 1 195 ? 2.159 19.818 -47.429 1.00 55.09 195 ALA A N 1
ATOM 1442 C CA . ALA A 1 195 ? 1.400 21.049 -47.666 1.00 55.09 195 ALA A CA 1
ATOM 1443 C C . ALA A 1 195 ? 2.144 22.074 -48.550 1.00 55.09 195 ALA A C 1
ATOM 1445 O O . ALA A 1 195 ? 1.613 23.159 -48.790 1.00 55.09 195 ALA A O 1
ATOM 1446 N N . SER A 1 196 ? 3.354 21.735 -49.008 1.00 48.03 196 SER A N 1
ATOM 1447 C CA . SER A 1 196 ? 4.166 22.464 -49.997 1.00 48.03 196 SER A CA 1
ATOM 1448 C C . SER A 1 196 ? 4.097 21.796 -51.362 1.00 48.03 196 SER A C 1
ATOM 1450 O O . SER A 1 196 ? 4.006 22.530 -52.366 1.00 48.03 196 SER A O 1
#